Protein AF-A0A533W2N6-F1 (afdb_monomer)

Foldseek 3Di:
DDDDDDDDDDDDDDDPPPPPDPPPPPDDWFWLAFQAKAWAAEAPFLWIKIKGKTFGPCLDDDPFFKFKWKWKWFFQADDPPGDTFFQQAAQPGTLQRQFTHTPPNRGRHPDRMDMDIDGPDTCVSRVRSNDFTQKMFMKMATAGSVVPPDQERGTRGYNRHRCSINCNVVVNDGDPRRMDGHHYDPPPDFDADPVLCLLDQPSVLKAFPFQKDKWKFFWADWDQDQALRKIKTFGPTDPVCLVLWDPQCVVPVVSTAIAIAGNQDQHPHPRSNVSCPPPHGPADDDDGGFIKMWMATWIFRNVPRGTIHRPHTRYMDGDDDD

Mean predicted aligned error: 16.24 Å

Radius of gyration: 30.42 Å; Cα contacts (8 Å, |Δi|>4): 763; chains: 1; bounding box: 100×50×76 Å

Secondary structure (DSSP, 8-state):
------------------------------EEEEEEEEEEEETTTTEEEEEEEEEETTTT--SS-EEEEEEEEEBSSS-TTSPB--TTS-TTSBTTTT--EEGGGGPPPSSSEEEEEEEEE-TTT-GGGGS--S-EEEEEEEEEGGGTTSTTTT--SSTT--SSBHHHHTTS---GGGEEPPEEET--S----GGGGGT-SSGGGEEEEEEEEEEEEEEEEEEE-TTT--EEEEEEE-GGGGGG--HHHHHHSTTPEEEEETTSS--SSHHHHHHTTT----PPPPPTT-EEEEEEEEEEETTTTT-EEEEEEEEEEE----

pLDDT: mean 81.74, std 17.97, range [31.48, 98.5]

Nearest PDB structures (foldseek):
  3vo2-assembly2_B  TM=2.691E-01  e=1.511E+00  Zea mays
  5h5j-assembly2_C  TM=2.404E-01  e=3.982E+00  Zea mays
  1tll-assembly1_A  TM=2.807E-01  e=9.366E+00  Rattus norvegicus

Solvent-accessible surface area (backbone atoms only — not comparable to full-atom values): 17522 Å² total; per-residue (Å²): 144,82,89,81,86,80,85,81,84,81,82,82,79,82,81,80,77,79,77,78,71,77,78,72,78,78,71,82,64,57,27,73,18,33,69,36,48,47,38,35,26,32,71,92,58,24,31,40,34,39,35,37,30,36,39,31,76,56,39,84,76,62,101,59,60,47,19,42,28,35,32,45,22,33,29,89,49,91,45,96,85,50,62,59,36,52,56,62,44,59,41,79,28,25,79,52,20,43,37,48,48,57,26,69,84,57,40,61,50,88,48,45,55,52,58,43,72,51,64,83,50,19,26,89,84,38,66,78,26,72,49,76,54,78,34,40,32,49,41,26,31,59,18,45,64,87,40,72,84,51,89,26,44,58,23,40,14,10,86,50,29,40,70,48,15,11,35,54,71,60,70,71,42,80,53,77,35,18,36,33,61,47,46,51,44,91,52,77,67,57,75,48,60,77,71,56,65,68,36,45,55,74,54,89,39,49,45,78,77,37,80,46,42,67,50,46,28,31,31,73,46,78,45,80,40,54,54,57,5,28,34,42,31,30,29,44,53,38,81,93,51,50,85,67,52,43,74,37,12,44,73,76,48,79,51,18,38,37,34,33,43,58,35,66,44,81,30,68,36,74,65,18,39,59,26,32,58,96,58,80,60,82,79,77,83,78,58,80,69,41,32,32,41,36,26,13,18,32,23,31,33,67,75,66,80,49,24,32,29,29,53,57,51,55,46,72,41,82,46,82,79,127

Sequence (322 aa):
MQIKHYLIVGVMFYVLVAMSFPLLSAYAGTPRGPTQVTASYTSGSGQLAVSGTYFWDECQNKNEKHIVGFAIFIDDGHDSNKRVGNPKTNNAEALDGPGMHLANDGTPCKTKTGTFADDTHNASTNPILQFPPDKVCVVIYDVEENKTKDDHSQIGSGRHHNTENSFEKNGKHYTTASCTVPVTEGDSGPQCDPTLWAHVWSPSRLKIVDDCITVTGVVTSVDQITEDGDVHIWLHVDPEFAYLINENNIKYNGGNLVVEVICNQLPEDPVAKAACEGYENHIEIPALGTHVSITGSYVIDVAFQGHAEIHPITSIQETAAG

Structure (mmCIF, N/CA/C/O backbone):
data_AF-A0A533W2N6-F1
#
_entry.id   AF-A0A533W2N6-F1
#
loop_
_atom_site.group_PDB
_atom_site.id
_atom_site.type_symbol
_atom_site.label_atom_id
_atom_site.label_alt_id
_atom_site.label_comp_id
_atom_site.label_asym_id
_atom_site.label_entity_id
_atom_site.label_seq_id
_atom_site.pdbx_PDB_ins_code
_atom_site.Cartn_x
_atom_site.Cartn_y
_atom_site.Cartn_z
_atom_site.occupancy
_atom_site.B_iso_or_equiv
_atom_site.auth_seq_id
_atom_site.auth_comp_id
_atom_site.auth_asym_id
_atom_site.auth_atom_id
_atom_site.pdbx_PDB_model_num
ATOM 1 N N . MET A 1 1 ? -77.268 -34.390 -28.664 1.00 43.75 1 MET A N 1
ATOM 2 C CA . MET A 1 1 ? -75.873 -34.296 -28.187 1.00 43.75 1 MET A CA 1
ATOM 3 C C . MET A 1 1 ? -75.447 -32.837 -28.286 1.00 43.75 1 MET A C 1
ATOM 5 O O . MET A 1 1 ? -75.112 -32.378 -29.365 1.00 43.75 1 MET A O 1
ATOM 9 N N . GLN A 1 2 ? -75.582 -32.077 -27.197 1.00 38.41 2 GLN A N 1
ATOM 10 C CA . GLN A 1 2 ? -75.059 -30.713 -27.093 1.00 38.41 2 GLN A CA 1
ATOM 11 C C . GLN A 1 2 ? -74.337 -30.589 -25.755 1.00 38.41 2 GLN A C 1
ATOM 13 O O . GLN A 1 2 ? -74.929 -30.781 -24.696 1.00 38.41 2 GLN A O 1
ATOM 18 N N . ILE A 1 3 ? -73.039 -30.324 -25.845 1.00 39.81 3 ILE A N 1
ATOM 19 C CA . ILE A 1 3 ? -72.114 -30.169 -24.729 1.00 39.81 3 ILE A CA 1
ATOM 20 C C . ILE A 1 3 ? -72.193 -28.703 -24.292 1.00 39.81 3 ILE A C 1
ATOM 22 O O . ILE A 1 3 ? -71.788 -27.814 -25.040 1.00 39.81 3 ILE A O 1
ATOM 26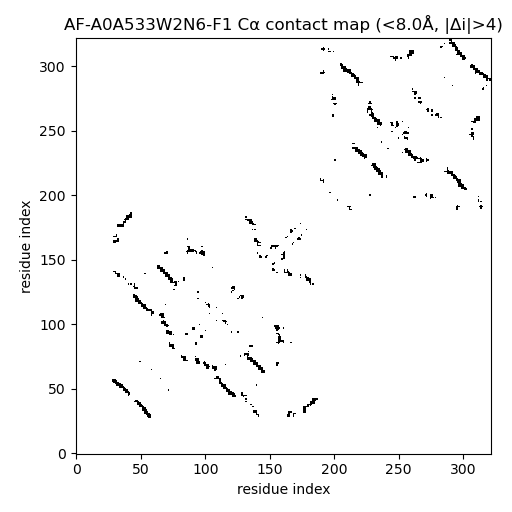 N N . LYS A 1 4 ? -72.735 -28.436 -23.099 1.00 43.78 4 LYS A N 1
ATOM 27 C CA . LYS A 1 4 ? -72.636 -27.117 -22.461 1.00 43.78 4 LYS A CA 1
ATOM 28 C C . LYS A 1 4 ? -71.358 -27.074 -21.628 1.00 43.78 4 LYS A C 1
ATOM 30 O O . LYS A 1 4 ? -71.210 -27.832 -20.675 1.00 43.78 4 LYS A O 1
ATOM 35 N N . HIS A 1 5 ? -70.442 -26.197 -22.026 1.00 42.88 5 HIS A N 1
ATOM 36 C CA . HIS A 1 5 ? -69.228 -25.874 -21.288 1.00 42.88 5 HIS A CA 1
ATOM 37 C C . HIS A 1 5 ? -69.604 -25.080 -20.030 1.00 42.88 5 HIS A C 1
ATOM 39 O O . HIS A 1 5 ? -70.238 -24.030 -20.133 1.00 42.88 5 HIS A O 1
ATOM 45 N N . TYR A 1 6 ? -69.220 -25.577 -18.855 1.00 44.91 6 TYR A N 1
ATOM 46 C CA . TYR A 1 6 ? -69.285 -24.824 -17.605 1.00 44.91 6 TYR A CA 1
ATOM 47 C C . TYR A 1 6 ? -67.932 -24.152 -17.366 1.00 44.91 6 TYR A C 1
ATOM 49 O O . TYR A 1 6 ? -66.908 -24.821 -17.245 1.00 44.91 6 TYR A O 1
ATOM 57 N N . LEU A 1 7 ? -67.939 -22.821 -17.319 1.00 39.50 7 LEU A N 1
ATOM 58 C CA . LEU A 1 7 ? -66.802 -22.000 -16.920 1.00 39.50 7 LEU A CA 1
ATOM 59 C C . LEU A 1 7 ? -66.708 -22.031 -15.385 1.00 39.50 7 LEU A C 1
ATOM 61 O O . LEU A 1 7 ? -67.577 -21.490 -14.703 1.00 39.50 7 LEU A O 1
ATOM 65 N N . ILE A 1 8 ? -65.688 -22.691 -14.837 1.00 45.78 8 ILE A N 1
ATOM 66 C CA . ILE A 1 8 ? -65.397 -22.675 -13.397 1.00 45.78 8 ILE A CA 1
ATOM 67 C C . ILE A 1 8 ? -64.522 -21.450 -13.118 1.00 45.78 8 ILE A C 1
ATOM 69 O O . ILE A 1 8 ? -63.348 -21.424 -13.479 1.00 45.78 8 ILE A O 1
ATOM 73 N N . VAL A 1 9 ? -65.094 -20.427 -12.482 1.00 43.72 9 VAL A N 1
ATOM 74 C CA . VAL A 1 9 ? -64.338 -19.294 -11.932 1.00 43.72 9 VAL A CA 1
ATOM 75 C C . VAL A 1 9 ? -63.855 -19.701 -10.540 1.00 43.72 9 VAL A C 1
ATOM 77 O O . VAL A 1 9 ? -64.627 -19.716 -9.584 1.00 43.72 9 VAL A O 1
ATOM 80 N N . GLY A 1 10 ? -62.585 -20.093 -10.433 1.00 42.19 10 GLY A N 1
ATOM 81 C CA . GLY A 1 10 ? -61.942 -20.384 -9.154 1.00 42.19 10 GLY A CA 1
ATOM 82 C C . GLY A 1 10 ? -61.570 -19.092 -8.430 1.00 42.19 10 GLY A C 1
ATOM 83 O O . GLY A 1 10 ? -60.653 -18.391 -8.848 1.00 42.19 10 GLY A O 1
ATOM 84 N N . VAL A 1 11 ? -62.266 -18.778 -7.338 1.00 46.66 11 VAL A N 1
ATOM 85 C CA . VAL A 1 11 ? -61.864 -17.718 -6.404 1.00 46.66 11 VAL A CA 1
ATOM 86 C C . VAL A 1 11 ? -60.831 -18.311 -5.442 1.00 46.66 11 VAL A C 1
ATOM 88 O O . VAL A 1 11 ? -61.173 -19.081 -4.547 1.00 46.66 11 VAL A O 1
ATOM 91 N N . MET A 1 12 ? -59.554 -17.986 -5.652 1.00 41.16 12 MET A N 1
ATOM 92 C CA . MET A 1 12 ? -58.455 -18.301 -4.731 1.00 41.16 12 MET A CA 1
ATOM 93 C C . MET A 1 12 ? -58.573 -17.421 -3.477 1.00 41.16 12 MET A C 1
ATOM 95 O O . MET A 1 12 ? -58.260 -16.232 -3.512 1.00 41.16 12 MET A O 1
ATOM 99 N N . PHE A 1 13 ? -59.022 -18.000 -2.364 1.00 39.19 13 PHE A N 1
ATOM 100 C CA . PHE A 1 13 ? -58.911 -17.387 -1.040 1.00 39.19 13 PHE A CA 1
ATOM 101 C C . PHE A 1 13 ? -57.475 -17.561 -0.528 1.00 39.19 13 PHE A C 1
ATOM 103 O O . PHE A 1 13 ? -57.084 -18.651 -0.115 1.00 39.19 13 PHE A O 1
ATOM 110 N N . TYR A 1 14 ? -56.686 -16.486 -0.533 1.00 37.16 14 TYR A N 1
ATOM 111 C CA . TYR A 1 14 ? -55.424 -16.440 0.205 1.00 37.16 14 TYR A CA 1
ATOM 112 C C . TYR A 1 14 ? -55.724 -16.248 1.695 1.00 37.16 14 TYR A C 1
ATOM 114 O O . TYR A 1 14 ? -56.086 -15.159 2.138 1.00 37.16 14 TYR A O 1
ATOM 122 N N . VAL A 1 15 ? -55.575 -17.316 2.478 1.00 39.28 15 VAL A N 1
ATOM 123 C CA . VAL A 1 15 ? -55.531 -17.233 3.941 1.00 39.28 15 VAL A CA 1
ATOM 124 C C . VAL A 1 15 ? -54.142 -16.721 4.327 1.00 39.28 15 VAL A C 1
ATOM 126 O O . VAL A 1 15 ? -53.169 -17.472 4.337 1.00 39.28 15 VAL A O 1
ATOM 129 N N . LEU A 1 16 ? -54.041 -15.423 4.614 1.00 36.25 16 LEU A N 1
ATOM 130 C CA . LEU A 1 16 ? -52.877 -14.824 5.266 1.00 36.25 16 LEU A CA 1
ATOM 131 C C . LEU A 1 16 ? -52.830 -15.323 6.716 1.00 36.25 16 LEU A C 1
ATOM 133 O O . LEU A 1 16 ? -53.496 -14.786 7.599 1.00 36.25 16 LEU A O 1
ATOM 137 N N . VAL A 1 17 ? -52.054 -16.377 6.962 1.00 39.25 17 VAL A N 1
ATOM 138 C CA . VAL A 1 17 ? -51.661 -16.759 8.320 1.00 39.25 17 VAL A CA 1
ATOM 139 C C . VAL A 1 17 ? -50.646 -15.721 8.787 1.00 39.25 17 VAL A C 1
ATOM 141 O O . VAL A 1 17 ? -49.476 -15.769 8.412 1.00 39.25 17 VAL A O 1
ATOM 144 N N . ALA A 1 18 ? -51.103 -14.749 9.574 1.00 40.50 18 ALA A N 1
ATOM 145 C CA . ALA A 1 18 ? -50.217 -13.862 10.309 1.00 40.50 18 ALA A CA 1
ATOM 146 C C . ALA A 1 18 ? -49.437 -14.710 11.322 1.00 40.50 18 ALA A C 1
ATOM 148 O O . ALA A 1 18 ? -49.938 -15.033 12.399 1.00 40.50 18 ALA A O 1
ATOM 149 N N . MET A 1 19 ? -48.221 -15.120 10.958 1.00 38.94 19 MET A N 1
ATOM 150 C CA . MET A 1 19 ? -47.272 -15.664 11.918 1.00 38.94 19 MET A CA 1
ATOM 151 C C . MET A 1 19 ? -46.888 -14.525 12.862 1.00 38.94 19 MET A C 1
ATOM 153 O O . MET A 1 19 ? -46.089 -13.654 12.523 1.00 38.94 19 MET A O 1
ATOM 157 N N . SER A 1 20 ? -47.503 -14.505 14.042 1.00 36.84 20 SER A N 1
ATOM 158 C CA . SER A 1 20 ? -47.035 -13.701 15.160 1.00 36.84 20 SER A CA 1
ATOM 159 C C . SER A 1 20 ? -45.673 -14.247 15.573 1.00 36.84 20 SER A C 1
ATOM 161 O O . SER A 1 20 ? -45.585 -15.246 16.290 1.00 36.84 20 SER A O 1
ATOM 163 N N . PHE A 1 21 ? -44.605 -13.621 15.086 1.00 36.91 21 PHE A N 1
ATOM 164 C CA . PHE A 1 21 ? -43.287 -13.822 15.664 1.00 36.91 21 PHE A CA 1
ATOM 165 C C . PHE A 1 21 ? -43.381 -13.425 17.140 1.00 36.91 21 PHE A C 1
ATOM 167 O O . PHE A 1 21 ? -43.859 -12.322 17.429 1.00 36.91 21 PHE A O 1
ATOM 174 N N . PRO A 1 22 ? -42.994 -14.294 18.089 1.00 35.38 22 PRO A N 1
ATOM 175 C CA . PRO A 1 22 ? -42.874 -13.862 19.466 1.00 35.38 22 PRO A CA 1
ATOM 176 C C . PRO A 1 22 ? -41.894 -12.692 19.474 1.00 35.38 22 PRO A C 1
ATOM 178 O O . PRO A 1 22 ? -40.781 -12.805 18.959 1.00 35.38 22 PRO A O 1
ATOM 181 N N . LEU A 1 23 ? -42.339 -11.555 20.014 1.00 38.69 23 LEU A N 1
ATOM 182 C CA . LEU A 1 23 ? -41.456 -10.467 20.402 1.00 38.69 23 LEU A CA 1
ATOM 183 C C . LEU A 1 23 ? -40.390 -11.092 21.299 1.00 38.69 23 LEU A C 1
ATOM 185 O O . LEU A 1 23 ? -40.660 -11.432 22.451 1.00 38.69 23 LEU A O 1
ATOM 189 N N . LEU A 1 24 ? -39.201 -11.309 20.736 1.00 34.00 24 LEU A N 1
ATOM 190 C CA . LEU A 1 24 ? -38.005 -11.575 21.511 1.00 34.00 24 LEU A CA 1
ATOM 191 C C . LEU A 1 24 ? -37.926 -10.440 22.524 1.00 34.00 24 LEU A C 1
ATOM 193 O O . LEU A 1 24 ? -37.788 -9.275 22.154 1.00 34.00 24 LEU A O 1
ATOM 197 N N . SER A 1 25 ? -38.106 -10.795 23.793 1.00 33.78 25 SER A N 1
ATOM 198 C CA . SER A 1 25 ? -37.869 -9.911 24.920 1.00 33.78 25 SER A CA 1
ATOM 199 C C . SER A 1 25 ? -36.478 -9.319 24.735 1.00 33.78 25 SER A C 1
ATOM 201 O O . SER A 1 25 ? -35.484 -10.035 24.856 1.00 33.78 25 SER A O 1
ATOM 203 N N . ALA A 1 26 ? -36.412 -8.038 24.376 1.00 31.48 26 ALA A N 1
ATOM 204 C CA . ALA A 1 26 ? -35.172 -7.291 24.325 1.00 31.48 26 ALA A CA 1
ATOM 205 C C . ALA A 1 26 ? -34.609 -7.265 25.750 1.00 31.48 26 ALA A C 1
ATOM 207 O O . ALA A 1 26 ? -35.068 -6.508 26.601 1.00 31.48 26 ALA A O 1
ATOM 208 N N . TYR A 1 27 ? -33.665 -8.163 26.028 1.00 35.44 27 TYR A N 1
ATOM 209 C CA . TYR A 1 27 ? -32.760 -8.011 27.158 1.00 35.44 27 TYR A CA 1
ATOM 210 C C . TYR A 1 27 ? -32.020 -6.666 27.002 1.00 35.44 27 TYR A C 1
ATOM 212 O O . TYR A 1 27 ? -31.764 -6.229 25.879 1.00 35.44 27 TYR A O 1
ATOM 220 N N . ALA A 1 28 ? -31.764 -6.009 28.134 1.00 32.31 28 ALA A N 1
ATOM 221 C CA . ALA A 1 28 ? -31.223 -4.654 28.307 1.00 32.31 28 ALA A CA 1
ATOM 222 C C . ALA A 1 28 ? -30.074 -4.257 27.342 1.00 32.31 28 ALA A C 1
ATOM 224 O O . ALA A 1 28 ? -29.311 -5.096 26.864 1.00 32.31 28 ALA A O 1
ATOM 225 N N . GLY A 1 29 ? -29.985 -2.968 26.998 1.00 44.56 29 GLY A N 1
ATOM 226 C CA . GLY A 1 29 ? -29.326 -2.458 25.793 1.00 44.56 29 GLY A CA 1
ATOM 227 C C . GLY A 1 29 ? -27.876 -2.000 25.983 1.00 44.56 29 GLY A C 1
ATOM 228 O O . GLY A 1 29 ? -27.611 -0.831 26.207 1.00 44.56 29 GLY A O 1
ATOM 229 N N . THR A 1 30 ? -26.926 -2.895 25.726 1.00 56.84 30 THR A N 1
ATOM 230 C CA . THR A 1 30 ? -25.460 -2.667 25.680 1.00 56.84 30 THR A CA 1
ATOM 231 C C . THR A 1 30 ? -24.982 -1.785 24.494 1.00 56.84 30 THR A C 1
ATOM 233 O O . THR A 1 30 ? -25.786 -1.474 23.606 1.00 56.84 30 THR A O 1
ATOM 236 N N . PRO A 1 31 ? -23.700 -1.369 24.391 1.00 64.19 31 PRO A N 1
ATOM 237 C CA . PRO A 1 31 ? -23.179 -0.647 23.221 1.00 64.19 31 PRO A CA 1
ATOM 238 C C . PRO A 1 31 ? -23.381 -1.466 21.942 1.00 64.19 31 PRO A C 1
ATOM 240 O O . PRO A 1 31 ? -23.051 -2.650 21.913 1.00 64.19 31 PRO A O 1
ATOM 243 N N . ARG A 1 32 ? -23.912 -0.874 20.861 1.00 70.38 32 ARG A N 1
ATOM 244 C CA . ARG A 1 32 ? -24.023 -1.600 19.573 1.00 70.38 32 ARG A CA 1
ATOM 245 C C . ARG A 1 32 ? -22.692 -1.687 18.827 1.00 70.38 32 ARG A C 1
ATOM 247 O O . ARG A 1 32 ? -22.564 -2.496 17.913 1.00 70.38 32 ARG A O 1
ATOM 254 N N . GLY A 1 33 ? -21.706 -0.911 19.271 1.00 80.06 33 GLY A N 1
ATOM 255 C CA . GLY A 1 33 ? -20.376 -0.828 18.686 1.00 80.06 33 GLY A CA 1
ATOM 256 C C . GLY A 1 33 ? -20.176 0.442 17.874 1.00 80.06 33 GLY A C 1
ATOM 257 O O . GLY A 1 33 ? -21.028 1.341 17.902 1.00 80.06 33 GLY A O 1
ATOM 258 N N . PRO A 1 34 ? -19.036 0.528 17.176 1.00 86.75 34 PRO A N 1
ATOM 259 C CA . PRO A 1 34 ? -18.789 1.601 16.235 1.00 86.75 34 PRO A CA 1
ATOM 260 C C . PRO A 1 34 ? -19.822 1.556 15.104 1.00 86.75 34 PRO A C 1
ATOM 262 O O . PRO A 1 34 ? -20.152 0.487 14.590 1.00 86.75 34 PRO A O 1
ATOM 265 N N . THR A 1 35 ? -20.336 2.718 14.718 1.00 85.81 35 THR A N 1
ATOM 266 C CA . THR A 1 35 ? -21.124 2.903 13.491 1.00 85.81 35 THR A CA 1
ATOM 267 C C . THR A 1 35 ? -20.233 3.170 12.283 1.00 85.81 35 THR A C 1
ATOM 269 O O . THR A 1 35 ? -20.651 2.937 11.152 1.00 85.81 35 THR A O 1
ATOM 272 N N . GLN A 1 36 ? -19.008 3.629 12.528 1.00 88.88 36 GLN A N 1
ATOM 273 C CA . GLN A 1 36 ? -17.947 3.802 11.547 1.00 88.88 36 GLN A CA 1
ATOM 274 C C . GLN A 1 36 ? -16.607 3.793 12.284 1.00 88.88 36 GLN A C 1
ATOM 276 O O . GLN A 1 36 ? -16.507 4.404 13.350 1.00 88.88 36 GLN A O 1
ATOM 281 N N . VAL A 1 37 ? -15.596 3.157 11.697 1.00 94.56 37 VAL A N 1
ATOM 282 C CA . VAL A 1 37 ? -14.188 3.262 12.100 1.00 94.56 37 VAL A CA 1
ATOM 283 C C . VAL A 1 37 ? -13.401 3.779 10.903 1.00 94.56 37 VAL A C 1
ATOM 285 O O . VAL A 1 37 ? -13.617 3.339 9.775 1.00 94.56 37 VAL A O 1
ATOM 288 N N . THR A 1 38 ? -12.493 4.705 11.157 1.00 94.81 38 THR A N 1
ATOM 289 C CA . THR A 1 38 ? -11.457 5.167 10.238 1.00 94.81 38 THR A CA 1
ATOM 290 C C . THR A 1 38 ? -10.110 4.979 10.915 1.00 94.81 38 THR A C 1
ATOM 292 O O . THR A 1 38 ? -9.990 5.215 12.117 1.00 94.81 38 THR A O 1
ATOM 295 N N . ALA A 1 39 ? -9.106 4.554 10.158 1.00 95.50 39 ALA A N 1
ATOM 296 C CA . ALA A 1 39 ? -7.748 4.429 10.659 1.00 95.50 39 ALA A CA 1
ATOM 297 C C . ALA A 1 39 ? -6.764 4.977 9.627 1.00 95.50 39 ALA A C 1
ATOM 299 O O . ALA A 1 39 ? -6.964 4.784 8.424 1.00 95.50 39 ALA A O 1
ATOM 300 N N . SER A 1 40 ? -5.714 5.636 10.101 1.00 93.88 40 SER A N 1
ATOM 301 C CA . SER A 1 40 ? -4.558 6.008 9.301 1.00 93.88 40 SER A CA 1
ATOM 302 C C . SER A 1 40 ? -3.263 5.585 9.980 1.00 93.88 40 SER A C 1
ATOM 304 O O . SER A 1 40 ? -3.202 5.454 11.203 1.00 93.88 40 SER A O 1
ATOM 306 N N . TYR A 1 41 ? -2.246 5.303 9.173 1.00 92.31 41 TYR A N 1
ATOM 307 C CA . TYR A 1 41 ? -0.940 4.846 9.635 1.00 92.31 41 TYR A CA 1
ATOM 308 C C . TYR A 1 41 ? 0.163 5.703 9.020 1.00 92.31 41 TYR A C 1
ATOM 310 O O . TYR A 1 41 ? 0.266 5.772 7.804 1.00 92.31 41 TYR A O 1
ATOM 318 N N . THR A 1 42 ? 1.013 6.329 9.823 1.00 88.81 42 THR A N 1
ATOM 319 C CA . THR A 1 42 ? 2.094 7.183 9.317 1.00 88.81 42 THR A CA 1
ATOM 320 C C . THR A 1 42 ? 3.380 6.385 9.144 1.00 88.81 42 THR A C 1
ATOM 322 O O . THR A 1 42 ? 4.000 5.955 10.126 1.00 88.81 42 THR A O 1
ATOM 325 N N . SER A 1 43 ? 3.823 6.232 7.894 1.00 80.25 43 SER A N 1
ATOM 326 C CA . SER A 1 43 ? 5.088 5.563 7.573 1.00 80.25 43 SER A CA 1
ATOM 327 C C . SER A 1 43 ? 6.283 6.251 8.246 1.00 80.25 43 SER A C 1
ATOM 329 O O . SER A 1 43 ? 6.363 7.475 8.347 1.00 80.25 43 SER A O 1
ATOM 331 N N . GLY A 1 44 ? 7.229 5.450 8.741 1.00 78.62 44 GLY A N 1
ATOM 332 C CA . GLY A 1 44 ? 8.430 5.916 9.441 1.00 78.62 44 GLY A CA 1
ATOM 333 C C . GLY A 1 44 ? 8.261 6.072 10.956 1.00 78.62 44 GLY A C 1
ATOM 334 O O . GLY A 1 44 ? 9.090 5.557 11.702 1.00 78.62 44 GLY A O 1
ATOM 335 N N . SER A 1 45 ? 7.198 6.731 11.435 1.00 84.00 45 SER A N 1
ATOM 336 C CA . SER A 1 45 ? 6.904 6.790 12.882 1.00 84.00 45 SER A CA 1
ATOM 337 C C . SER A 1 45 ? 6.141 5.560 13.383 1.00 84.00 45 SER A C 1
ATOM 339 O O . SER A 1 45 ? 6.157 5.263 14.582 1.00 84.00 45 SER A O 1
ATOM 341 N N . GLY A 1 46 ? 5.453 4.865 12.474 1.00 89.25 46 GLY A N 1
ATOM 342 C CA . GLY A 1 46 ? 4.538 3.780 12.799 1.00 89.25 46 GLY A CA 1
ATOM 343 C C . GLY A 1 46 ? 3.322 4.244 13.593 1.00 89.25 46 GLY A C 1
ATOM 344 O O . GLY A 1 46 ? 2.729 3.456 14.323 1.00 89.25 46 GLY A O 1
ATOM 345 N N . GLN A 1 47 ? 3.001 5.540 13.544 1.00 94.12 47 GLN A N 1
ATOM 346 C CA . GLN A 1 47 ? 1.879 6.094 14.290 1.00 94.12 47 GLN A CA 1
ATOM 347 C C . GLN A 1 47 ? 0.569 5.584 13.698 1.00 94.12 47 GLN A C 1
ATOM 349 O O . GLN A 1 47 ? 0.315 5.799 12.518 1.00 94.12 47 GLN A O 1
ATOM 354 N N . LEU A 1 48 ? -0.261 4.947 14.521 1.00 94.62 48 LEU A N 1
ATOM 355 C CA . LEU A 1 48 ? -1.599 4.512 14.147 1.00 94.62 48 LEU A CA 1
ATOM 356 C C . LEU A 1 48 ? -2.620 5.461 14.779 1.00 94.62 48 LEU A C 1
ATOM 358 O O . LEU A 1 48 ? -2.760 5.493 16.000 1.00 94.62 48 LEU A O 1
ATOM 362 N N . ALA A 1 49 ? -3.341 6.209 13.948 1.00 95.94 49 ALA A N 1
ATOM 363 C CA . ALA A 1 49 ? -4.465 7.030 14.372 1.00 95.94 49 ALA A CA 1
ATOM 364 C C . ALA A 1 49 ? -5.777 6.310 14.051 1.00 95.94 49 ALA A C 1
ATOM 366 O O . ALA A 1 49 ? -6.039 5.949 12.906 1.00 95.94 49 ALA A O 1
ATOM 367 N N . VAL A 1 50 ? -6.624 6.103 15.055 1.00 96.62 50 VAL A N 1
ATOM 368 C CA . VAL A 1 50 ? -7.917 5.424 14.930 1.00 96.62 50 VAL A CA 1
ATOM 369 C C . VAL A 1 50 ? -9.005 6.341 15.452 1.00 96.62 50 VAL A C 1
ATOM 371 O O . VAL A 1 50 ? -8.944 6.837 16.570 1.00 96.62 50 VAL A O 1
ATOM 374 N N . SER A 1 51 ? -10.045 6.557 14.660 1.00 96.75 51 SER A N 1
ATOM 375 C CA . SER A 1 51 ? -11.194 7.364 15.063 1.00 96.75 51 SER A CA 1
ATOM 376 C C . SER A 1 51 ? -12.488 6.798 14.508 1.00 96.75 51 SER A C 1
ATOM 378 O O . SER A 1 51 ? -12.499 5.874 13.694 1.00 96.75 51 SER A O 1
ATOM 380 N N . GLY A 1 52 ? -13.614 7.311 14.981 1.00 94.88 52 GLY A N 1
ATOM 381 C CA . GLY A 1 52 ? -14.893 6.852 14.485 1.00 94.88 52 GLY A CA 1
ATOM 382 C C . GLY A 1 52 ? -16.075 7.411 15.240 1.00 94.88 52 GLY A C 1
ATOM 383 O O . GLY A 1 52 ? -15.972 8.326 16.059 1.00 94.88 52 GLY A O 1
ATOM 384 N N . THR A 1 53 ? -17.228 6.826 14.946 1.00 93.06 53 THR A N 1
ATOM 385 C CA . THR A 1 53 ? -18.488 7.124 15.622 1.00 93.06 53 THR A CA 1
ATOM 386 C C . THR A 1 53 ? -19.014 5.877 16.303 1.00 93.06 53 THR A C 1
ATOM 388 O O . THR A 1 53 ? -18.793 4.763 15.831 1.00 93.06 53 THR A O 1
ATOM 391 N N . TYR A 1 54 ? -19.724 6.051 17.411 1.00 89.88 54 TYR A N 1
ATOM 392 C CA . TYR A 1 54 ? -20.375 4.957 18.125 1.00 89.88 54 TYR A CA 1
ATOM 393 C C . TYR A 1 54 ? -21.865 5.215 18.309 1.00 89.88 54 TYR A C 1
ATOM 395 O O . TYR A 1 54 ? -22.324 6.361 18.307 1.00 89.88 54 TYR A O 1
ATOM 403 N N . PHE A 1 55 ? -22.605 4.130 18.543 1.00 85.25 55 PHE A N 1
ATOM 404 C CA . PHE A 1 55 ? -23.990 4.177 18.994 1.00 85.25 55 PHE A CA 1
ATOM 405 C C . PHE A 1 55 ? -24.186 3.381 20.293 1.00 85.25 55 PHE A C 1
ATOM 407 O O . PHE A 1 55 ? -23.842 2.197 20.391 1.00 85.25 55 PHE A O 1
ATOM 414 N N . TRP A 1 56 ? -24.799 4.029 21.282 1.00 79.88 56 TRP A N 1
ATOM 415 C CA . TRP A 1 56 ? -25.028 3.516 22.626 1.00 79.88 56 TRP A CA 1
ATOM 416 C C . TRP A 1 56 ? -26.475 3.760 23.074 1.00 79.88 56 TRP A C 1
ATOM 418 O O . TRP A 1 56 ? -26.934 4.894 23.232 1.00 79.88 56 TRP A O 1
ATOM 428 N N . ASP A 1 57 ? -27.217 2.666 23.260 1.00 73.69 57 ASP A N 1
ATOM 429 C CA . ASP A 1 57 ? -28.663 2.680 23.506 1.00 73.69 57 ASP A CA 1
ATOM 430 C C . ASP A 1 57 ? -29.057 3.337 24.849 1.00 73.69 57 ASP A C 1
ATOM 432 O O . ASP A 1 57 ? -30.142 3.926 24.938 1.00 73.69 57 ASP A O 1
ATOM 436 N N . GLU A 1 58 ? -28.179 3.272 25.858 1.00 68.88 58 GLU A N 1
ATOM 437 C CA . GLU A 1 58 ? -28.458 3.570 27.275 1.00 68.88 58 GLU A CA 1
ATOM 438 C C . GLU A 1 58 ? -27.931 4.919 27.780 1.00 68.88 58 GLU A C 1
ATOM 440 O O . GLU A 1 58 ? -27.943 5.182 28.980 1.00 68.88 58 GLU A O 1
ATOM 445 N N . CYS A 1 59 ? -27.582 5.823 26.866 1.00 68.88 59 CYS A N 1
ATOM 446 C CA . CYS A 1 59 ? -26.926 7.100 27.154 1.00 68.88 59 CYS A CA 1
ATOM 447 C C . CYS A 1 59 ? -27.624 8.068 28.153 1.00 68.88 59 CYS A C 1
ATOM 449 O O . CYS A 1 59 ? -27.139 9.162 28.415 1.00 68.88 59 CYS A O 1
ATOM 451 N N . GLN A 1 60 ? -28.783 7.728 28.718 1.00 61.72 60 GLN A N 1
ATOM 452 C CA . GLN A 1 60 ? -29.523 8.616 29.623 1.00 61.72 60 GLN A CA 1
ATOM 453 C C . GLN A 1 60 ? -30.207 7.914 30.810 1.00 61.72 60 GLN A C 1
ATOM 455 O O . GLN A 1 60 ? -30.943 8.575 31.535 1.00 61.72 60 GLN A O 1
ATOM 460 N N . ASN A 1 61 ? -30.015 6.603 31.023 1.00 55.09 61 ASN A N 1
ATOM 461 C CA . ASN A 1 61 ? -31.007 5.806 31.765 1.00 55.09 61 ASN A CA 1
ATOM 462 C C . ASN A 1 61 ? -30.495 4.899 32.897 1.00 55.09 61 ASN A C 1
ATOM 464 O O . ASN A 1 61 ? -31.077 3.837 33.124 1.00 55.09 61 ASN A O 1
ATOM 468 N N . LYS A 1 62 ? -29.490 5.307 33.680 1.00 55.69 62 LYS A N 1
ATOM 469 C CA . LYS A 1 62 ? -29.149 4.576 34.914 1.00 55.69 62 LYS A CA 1
ATOM 470 C C . LYS A 1 62 ? -28.871 5.509 36.093 1.00 55.69 62 LYS A C 1
ATOM 472 O O . LYS A 1 62 ? -28.365 6.616 35.942 1.00 55.69 62 LYS A O 1
ATOM 477 N N . ASN A 1 63 ? -29.230 5.029 37.285 1.00 57.44 63 ASN A N 1
ATOM 478 C CA . ASN A 1 63 ? -28.856 5.622 38.576 1.00 57.44 63 ASN A CA 1
ATOM 479 C C . ASN A 1 63 ? -27.336 5.517 38.838 1.00 57.44 63 ASN A C 1
ATOM 481 O O . ASN A 1 63 ? -26.827 6.112 39.786 1.00 57.44 63 ASN A O 1
ATOM 485 N N . GLU A 1 64 ? -26.630 4.767 37.992 1.00 61.91 64 GLU A N 1
ATOM 486 C CA . GLU A 1 64 ? -25.180 4.650 37.906 1.00 61.91 64 GLU A CA 1
ATOM 487 C C . GLU A 1 64 ? -24.710 5.452 36.689 1.00 61.91 64 GLU A C 1
ATOM 489 O O . GLU A 1 64 ? -25.343 5.437 35.632 1.00 61.91 64 GLU A O 1
ATOM 494 N N . LYS A 1 65 ? -23.632 6.220 36.847 1.00 71.88 65 LYS A N 1
ATOM 495 C CA . LYS A 1 65 ? -23.063 6.996 35.748 1.00 71.88 65 LYS A CA 1
ATOM 496 C C . LYS A 1 65 ? -22.172 6.073 34.933 1.00 71.88 65 LYS A C 1
ATOM 498 O O . LYS A 1 65 ? -21.165 5.589 35.439 1.00 71.88 65 LYS A O 1
ATOM 503 N N . HIS A 1 66 ? -22.560 5.839 33.692 1.00 78.75 66 HIS A N 1
ATOM 504 C CA . HIS A 1 66 ? -21.769 5.080 32.741 1.00 78.75 66 HIS A CA 1
ATOM 505 C C . HIS A 1 66 ? -21.068 6.034 31.773 1.00 78.75 66 HIS A C 1
ATOM 507 O O . HIS A 1 66 ? -21.599 7.098 31.435 1.00 78.75 66 HIS A O 1
ATOM 513 N N . ILE A 1 67 ? -19.893 5.636 31.304 1.00 83.75 67 ILE A N 1
ATOM 514 C CA . ILE A 1 67 ? -19.058 6.358 30.346 1.00 83.75 67 ILE A CA 1
ATOM 515 C C . ILE A 1 67 ? -18.660 5.405 29.218 1.00 83.75 67 ILE A C 1
ATOM 517 O O . ILE A 1 67 ? -18.740 4.186 29.355 1.00 83.75 67 ILE A O 1
ATOM 521 N N . VAL A 1 68 ? -18.254 5.959 28.080 1.00 87.19 68 VAL A N 1
ATOM 522 C CA . VAL A 1 68 ? -17.899 5.153 26.908 1.00 87.19 68 VAL A CA 1
ATOM 523 C C . VAL A 1 68 ? -16.410 4.861 26.927 1.00 87.19 68 VAL A C 1
ATOM 525 O O . VAL A 1 68 ? -15.604 5.789 26.870 1.00 87.19 68 VAL A O 1
ATOM 528 N N . GLY A 1 69 ? -16.061 3.579 26.960 1.00 89.38 69 GLY A N 1
ATOM 529 C CA . GLY A 1 69 ? -14.709 3.103 26.703 1.00 89.38 69 GLY A CA 1
ATOM 530 C C . GLY A 1 69 ? -14.561 2.563 25.282 1.00 89.38 69 GLY A C 1
ATOM 531 O O . GLY A 1 69 ? -15.540 2.126 24.672 1.00 89.38 69 GLY A O 1
ATOM 532 N N . PHE A 1 70 ? -13.348 2.552 24.742 1.00 91.88 70 PHE A N 1
ATOM 533 C CA . PHE A 1 70 ? -13.033 1.837 23.509 1.00 91.88 70 PHE A CA 1
ATOM 534 C C . PHE A 1 70 ? -11.625 1.243 23.558 1.00 91.88 70 PHE A C 1
ATOM 536 O O . PHE A 1 70 ? -10.743 1.805 24.195 1.00 91.88 70 PHE A O 1
ATOM 543 N N . ALA A 1 71 ? -11.420 0.105 22.900 1.00 92.12 71 ALA A N 1
ATOM 544 C CA . ALA A 1 71 ? -10.093 -0.488 22.742 1.00 92.12 71 ALA A CA 1
ATOM 545 C C . ALA A 1 71 ? -9.850 -0.875 21.283 1.00 92.12 71 ALA A C 1
ATOM 547 O O . ALA A 1 71 ? -10.789 -1.271 20.575 1.00 92.12 71 ALA A O 1
ATOM 548 N N . ILE A 1 72 ? -8.595 -0.756 20.863 1.00 92.81 72 ILE A N 1
ATOM 549 C CA . ILE A 1 72 ? -8.130 -1.006 19.502 1.00 92.81 72 ILE A CA 1
ATOM 550 C C . ILE A 1 72 ? -7.547 -2.417 19.421 1.00 92.81 72 ILE A C 1
ATOM 552 O O . ILE A 1 72 ? -6.750 -2.837 20.256 1.00 92.81 72 ILE A O 1
ATOM 556 N N . PHE A 1 73 ? -7.945 -3.154 18.391 1.00 91.69 73 PHE A N 1
ATOM 557 C CA . PHE A 1 73 ? -7.478 -4.500 18.082 1.00 91.69 73 PHE A CA 1
ATOM 558 C C . PHE A 1 73 ? -6.916 -4.502 16.673 1.00 91.69 73 PHE A C 1
ATOM 560 O O . PHE A 1 73 ? -7.568 -4.022 15.747 1.00 91.69 73 PHE A O 1
ATOM 567 N N . ILE A 1 74 ? -5.730 -5.067 16.519 1.00 89.75 74 ILE A N 1
ATOM 568 C CA . ILE A 1 74 ? -5.079 -5.235 15.225 1.00 89.75 74 ILE A CA 1
ATOM 569 C C . ILE A 1 74 ? -4.839 -6.722 14.969 1.00 89.75 74 ILE A C 1
ATOM 571 O O . ILE A 1 74 ? -4.952 -7.556 15.873 1.00 89.75 74 ILE A O 1
ATOM 575 N N . ASP A 1 75 ? -4.573 -7.069 13.724 1.00 84.31 75 ASP A N 1
ATOM 576 C CA . ASP A 1 75 ? -3.896 -8.309 13.364 1.00 84.31 75 ASP A CA 1
ATOM 577 C C . ASP A 1 75 ? -2.492 -8.363 13.997 1.00 84.31 75 ASP A C 1
ATOM 579 O O . ASP A 1 75 ? -1.794 -7.355 14.091 1.00 84.31 75 ASP A O 1
ATOM 583 N N . ASP A 1 76 ? -2.070 -9.537 14.484 1.00 65.44 76 ASP A N 1
ATOM 584 C CA . ASP A 1 76 ? -0.805 -9.718 15.211 1.00 65.44 76 ASP A CA 1
ATOM 585 C C . ASP A 1 76 ? 0.439 -9.763 14.289 1.00 65.44 76 ASP A C 1
ATOM 587 O O . ASP A 1 76 ? 1.420 -10.467 14.562 1.00 65.44 76 ASP A O 1
ATOM 591 N N . GLY A 1 77 ? 0.402 -9.028 13.178 1.00 56.00 77 GLY A N 1
ATOM 592 C CA . GLY A 1 77 ? 1.493 -8.871 12.221 1.00 56.00 77 GLY A CA 1
ATOM 593 C C . GLY A 1 77 ? 1.114 -9.213 10.780 1.00 56.00 77 GLY A C 1
ATOM 594 O O . GLY A 1 77 ? 0.136 -9.913 10.538 1.00 56.00 77 GLY A O 1
ATOM 595 N N . HIS A 1 78 ? 1.971 -8.732 9.876 1.00 51.91 78 HIS A N 1
ATOM 596 C CA . HIS A 1 78 ? 1.878 -8.640 8.411 1.00 51.91 78 HIS A CA 1
ATOM 597 C C . HIS A 1 78 ? 1.829 -9.988 7.657 1.00 51.91 78 HIS A C 1
ATOM 599 O O . HIS A 1 78 ? 2.597 -10.258 6.739 1.00 51.91 78 HIS A O 1
ATOM 605 N N . ASP A 1 79 ? 0.950 -10.884 8.085 1.00 47.19 79 ASP A N 1
ATOM 606 C CA . ASP A 1 79 ? 0.519 -12.038 7.310 1.00 47.19 79 ASP A CA 1
ATOM 607 C C . ASP A 1 79 ? -1.003 -11.976 7.260 1.00 47.19 79 ASP A C 1
ATOM 609 O O . ASP A 1 79 ? -1.666 -12.160 8.279 1.00 47.19 79 ASP A O 1
ATOM 613 N N . SER A 1 80 ? -1.558 -11.777 6.066 1.00 47.44 80 SER A N 1
ATOM 614 C CA . SER A 1 80 ? -3.005 -11.746 5.806 1.00 47.44 80 SER A CA 1
ATOM 615 C C . SER A 1 80 ? -3.795 -12.961 6.342 1.00 47.44 80 SER A C 1
ATOM 617 O O . SER A 1 80 ? -5.029 -12.934 6.386 1.00 47.44 80 SER A O 1
ATOM 619 N N . ASN A 1 81 ? -3.116 -14.036 6.771 1.00 51.06 81 ASN A N 1
ATOM 620 C CA . ASN A 1 81 ? -3.713 -15.199 7.434 1.00 51.06 81 ASN A CA 1
ATOM 621 C C . ASN A 1 81 ? -3.873 -15.065 8.960 1.00 51.06 81 ASN A C 1
ATOM 623 O O . ASN A 1 81 ? -4.493 -15.933 9.593 1.00 51.06 81 ASN A O 1
ATOM 627 N N . LYS A 1 82 ? -3.329 -14.012 9.572 1.00 63.34 82 LYS A N 1
ATOM 628 C CA . LYS A 1 82 ? -3.434 -13.748 11.006 1.00 63.34 82 LYS A CA 1
ATOM 629 C C . LYS A 1 82 ? -4.788 -13.149 11.367 1.00 63.34 82 LYS A C 1
ATOM 631 O O . LYS A 1 82 ? -5.441 -12.443 10.603 1.00 63.34 82 LYS A O 1
ATOM 636 N N . ARG A 1 83 ? -5.287 -13.526 12.544 1.00 71.19 83 ARG A N 1
ATOM 637 C CA . ARG A 1 83 ? -6.621 -13.124 13.006 1.00 71.19 83 ARG A CA 1
ATOM 638 C C . ARG A 1 83 ? -6.482 -11.838 13.804 1.00 71.19 83 ARG A C 1
ATOM 640 O O . ARG A 1 83 ? -5.613 -11.760 14.660 1.00 71.19 83 ARG A O 1
ATOM 647 N N . VAL A 1 84 ? -7.393 -10.889 13.579 1.00 82.38 84 VAL A N 1
ATOM 648 C CA . VAL A 1 84 ? -7.578 -9.742 14.483 1.00 82.38 84 VAL A CA 1
ATOM 649 C C . VAL A 1 84 ? -7.654 -10.259 15.917 1.00 82.38 84 VAL A C 1
ATOM 651 O O . VAL A 1 84 ? -8.382 -11.230 16.170 1.00 82.38 84 VAL A O 1
ATOM 654 N N . GLY A 1 85 ? -6.914 -9.610 16.821 1.00 81.50 85 GLY A N 1
ATOM 655 C CA . GLY A 1 85 ? -6.896 -9.940 18.242 1.00 81.50 85 GLY A CA 1
ATOM 656 C C . GLY A 1 85 ? -8.306 -10.148 18.792 1.00 81.50 85 GLY A C 1
ATOM 657 O O . GLY A 1 85 ? -9.243 -9.448 18.423 1.00 81.50 85 GLY A O 1
ATOM 658 N N . ASN A 1 86 ? -8.494 -11.151 19.639 1.00 83.06 86 ASN A N 1
ATOM 659 C CA . ASN A 1 86 ? -9.779 -11.483 20.231 1.00 83.06 86 ASN A CA 1
ATOM 660 C C . ASN A 1 86 ? -9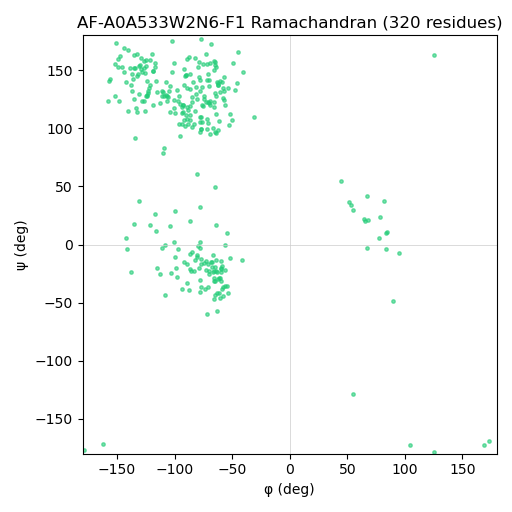.884 -10.834 21.626 1.00 83.06 86 ASN A C 1
ATOM 662 O O . ASN A 1 86 ? -9.035 -11.076 22.484 1.00 83.06 86 ASN A O 1
ATOM 666 N N . PRO A 1 87 ? -10.958 -10.076 21.929 1.00 83.12 87 PRO A N 1
ATOM 667 C CA . PRO A 1 87 ? -11.080 -9.358 23.203 1.00 83.12 87 PRO A CA 1
ATOM 668 C C . PRO A 1 87 ? -11.042 -10.250 24.452 1.00 83.12 87 PRO A C 1
ATOM 670 O O . PRO A 1 87 ? -10.764 -9.772 25.549 1.00 83.12 87 PRO A O 1
ATOM 673 N N . LYS A 1 88 ? -11.316 -11.554 24.305 1.00 76.88 88 LYS A N 1
ATOM 674 C CA . LYS A 1 88 ? -11.375 -12.517 25.417 1.00 76.88 88 LYS A CA 1
ATOM 675 C C . LYS A 1 88 ? -10.028 -13.122 25.791 1.00 76.88 88 LYS A C 1
ATOM 677 O O . LYS A 1 88 ? -9.894 -13.710 26.869 1.00 76.88 88 LYS A O 1
ATOM 682 N N . THR A 1 89 ? -9.085 -13.116 24.866 1.00 70.69 89 THR A N 1
ATOM 683 C CA . THR A 1 89 ? -7.776 -13.739 25.035 1.00 70.69 89 THR A CA 1
ATOM 684 C C . THR A 1 89 ? -6.817 -12.744 25.685 1.00 70.69 89 THR A C 1
ATOM 686 O O . THR A 1 89 ? -7.146 -11.576 25.850 1.00 70.69 89 THR A O 1
ATOM 689 N N . ASN A 1 90 ? -5.723 -13.261 26.254 1.00 56.34 90 ASN A N 1
ATOM 690 C CA . ASN A 1 90 ? -4.863 -12.561 27.220 1.00 56.34 90 ASN A CA 1
ATOM 691 C C . ASN A 1 90 ? -4.450 -11.151 26.745 1.00 56.34 90 ASN A C 1
ATOM 693 O O . ASN A 1 90 ? -4.393 -10.917 25.546 1.00 56.34 90 ASN A O 1
ATOM 697 N N . ASN A 1 91 ? -4.102 -10.265 27.685 1.00 57.97 91 ASN A N 1
ATOM 698 C CA . ASN A 1 91 ? -3.882 -8.811 27.555 1.00 57.97 91 ASN A CA 1
ATOM 699 C C . ASN A 1 91 ? -2.864 -8.334 26.483 1.00 57.97 91 ASN A C 1
ATOM 701 O O . ASN A 1 91 ? -2.454 -7.185 26.531 1.00 57.97 91 ASN A O 1
ATOM 705 N N . ALA A 1 92 ? -2.379 -9.194 25.590 1.00 56.66 92 ALA A N 1
ATOM 706 C CA . ALA A 1 92 ? -1.479 -8.874 24.486 1.00 56.66 92 ALA A CA 1
ATOM 707 C C . ALA A 1 92 ? -2.212 -8.669 23.143 1.00 56.66 92 ALA A C 1
ATOM 709 O O . ALA A 1 92 ? -1.559 -8.377 22.151 1.00 56.66 92 ALA A O 1
ATOM 710 N N . GLU A 1 93 ? -3.535 -8.873 23.089 1.00 69.06 93 GLU A N 1
ATOM 711 C CA . GLU A 1 93 ? -4.286 -8.876 21.821 1.00 69.06 93 GLU A CA 1
ATOM 712 C C . GLU A 1 93 ? -5.014 -7.564 21.497 1.00 69.06 93 GLU A C 1
ATOM 714 O O . GLU A 1 93 ? -5.310 -7.315 20.330 1.00 69.06 93 GLU A O 1
ATOM 719 N N . ALA A 1 94 ? -5.282 -6.707 22.488 1.00 82.19 94 ALA A N 1
ATOM 720 C CA . ALA A 1 94 ? -5.561 -5.300 22.205 1.00 82.19 94 ALA A CA 1
ATOM 721 C C . ALA A 1 94 ? -4.249 -4.521 22.141 1.00 82.19 94 ALA A C 1
ATOM 723 O O . ALA A 1 94 ? -3.324 -4.778 22.914 1.00 82.19 94 ALA A O 1
ATOM 724 N N . LEU A 1 95 ? -4.218 -3.511 21.279 1.00 85.88 95 LEU A N 1
ATOM 725 C CA . LEU A 1 95 ? -3.125 -2.548 21.188 1.00 85.88 95 LEU A CA 1
ATOM 726 C C . LEU A 1 95 ? -2.957 -1.756 22.500 1.00 85.88 95 LEU A C 1
ATOM 728 O O . LEU A 1 95 ? -1.852 -1.392 22.885 1.00 85.88 95 LEU A O 1
ATOM 732 N N . ASP A 1 96 ? -4.061 -1.586 23.230 1.00 77.62 96 ASP A N 1
ATOM 733 C CA . ASP A 1 96 ? -4.150 -0.988 24.570 1.00 77.62 96 ASP A CA 1
ATOM 734 C C . ASP A 1 96 ? -3.727 -1.925 25.712 1.00 77.62 96 ASP A C 1
ATOM 736 O O . ASP A 1 96 ? -3.755 -1.573 26.898 1.00 77.62 96 ASP A O 1
ATOM 740 N N . GLY A 1 97 ? -3.393 -3.168 25.375 1.00 79.62 97 GLY A N 1
ATOM 741 C CA . GLY A 1 97 ? -3.223 -4.253 26.320 1.00 79.62 97 GLY A CA 1
ATOM 742 C C . GLY A 1 97 ? -4.468 -4.465 27.201 1.00 79.62 97 GLY A C 1
ATOM 743 O O . GLY A 1 97 ? -5.579 -4.597 26.680 1.00 79.62 97 GLY A O 1
ATOM 744 N N . PRO A 1 98 ? -4.340 -4.520 28.542 1.00 76.50 98 PRO A N 1
ATOM 745 C CA . PRO A 1 98 ? -5.504 -4.630 29.422 1.00 76.50 98 PRO A CA 1
ATOM 746 C C . PRO A 1 98 ? -6.318 -3.333 29.508 1.00 76.50 98 PRO A C 1
ATOM 748 O O . PRO A 1 98 ? -7.419 -3.357 30.051 1.00 76.50 98 PRO A O 1
ATOM 751 N N . GLY A 1 99 ? -5.774 -2.206 29.044 1.00 79.69 99 GLY A N 1
ATOM 752 C CA . GLY A 1 99 ? -6.418 -0.903 29.130 1.00 79.69 99 GLY A CA 1
ATOM 753 C C . GLY A 1 99 ? -7.526 -0.709 28.099 1.00 79.69 99 GLY A C 1
ATOM 754 O O . GLY A 1 99 ? -7.797 -1.563 27.255 1.00 79.69 99 GLY A O 1
ATOM 755 N N . MET A 1 100 ? -8.174 0.445 28.193 1.00 84.94 100 MET A N 1
ATOM 756 C CA . MET A 1 100 ? -9.060 0.986 27.171 1.00 84.94 100 MET A CA 1
ATOM 757 C C . MET A 1 100 ? -8.990 2.512 27.229 1.00 84.94 100 MET A C 1
ATOM 759 O O . MET A 1 100 ? -8.757 3.092 28.294 1.00 84.94 100 MET A O 1
ATOM 763 N N . HIS A 1 101 ? -9.245 3.158 26.103 1.00 89.25 101 HIS A N 1
ATOM 764 C CA . HIS A 1 101 ? -9.425 4.599 26.012 1.00 89.25 101 HIS A CA 1
ATOM 765 C C . HIS A 1 101 ? -10.823 5.004 26.460 1.00 89.25 101 HIS A C 1
ATOM 767 O O . HIS A 1 101 ? -11.766 4.216 26.396 1.00 89.25 101 HIS A O 1
ATOM 773 N N . LEU A 1 102 ? -10.978 6.259 26.877 1.00 88.44 102 LEU A N 1
ATOM 774 C CA . LEU A 1 102 ? -12.277 6.840 27.205 1.00 88.44 102 LEU A CA 1
ATOM 775 C C . LEU A 1 102 ? -12.683 7.832 26.118 1.00 88.44 102 LEU A C 1
ATOM 777 O O . LEU A 1 102 ? -11.937 8.751 25.793 1.00 88.44 102 LEU A O 1
ATOM 781 N N . ALA A 1 103 ? -13.893 7.684 25.587 1.00 87.50 103 ALA A N 1
ATOM 782 C CA . ALA A 1 103 ? -14.494 8.707 24.741 1.00 87.50 103 ALA A CA 1
ATOM 783 C C . ALA A 1 103 ? -15.134 9.811 25.602 1.00 87.50 103 ALA A C 1
ATOM 785 O O . ALA A 1 103 ? -15.440 9.610 26.781 1.00 87.50 103 ALA A O 1
ATOM 786 N N . ASN A 1 104 ? -15.362 10.985 25.003 1.00 82.88 104 ASN A N 1
ATOM 787 C CA . ASN A 1 104 ? -15.899 12.175 25.681 1.00 82.88 104 ASN A CA 1
ATOM 788 C C . ASN A 1 104 ? -15.136 12.541 26.973 1.00 82.88 104 ASN A C 1
ATOM 790 O O . ASN A 1 104 ? -15.766 12.911 27.966 1.00 82.88 104 ASN A O 1
ATOM 794 N N . ASP A 1 105 ? -13.813 12.373 27.008 1.00 81.06 105 ASP A N 1
ATOM 795 C CA . ASP A 1 105 ? -12.976 12.646 28.188 1.00 81.06 105 ASP A CA 1
ATOM 796 C C . ASP A 1 105 ? -13.429 11.897 29.457 1.00 81.06 105 ASP A C 1
ATOM 798 O O . ASP A 1 105 ? -13.293 12.388 30.579 1.00 81.06 105 ASP A O 1
ATOM 802 N N . GLY A 1 106 ? -14.043 10.720 29.285 1.00 79.75 106 GLY A N 1
ATOM 803 C CA . GLY A 1 106 ? -14.583 9.941 30.395 1.00 79.75 106 GLY A CA 1
ATOM 804 C C . GLY A 1 106 ? -15.786 10.591 31.074 1.00 79.75 106 GLY A C 1
ATOM 805 O O . GLY A 1 106 ? -16.079 10.272 32.222 1.00 79.75 106 GLY A O 1
ATOM 806 N N . THR A 1 107 ? -16.486 11.506 30.398 1.00 81.56 107 THR A N 1
ATOM 807 C CA . THR A 1 107 ? -17.759 12.039 30.888 1.00 81.56 107 THR A CA 1
ATOM 808 C C . THR A 1 107 ? -18.941 11.209 30.391 1.00 81.56 107 THR A C 1
ATOM 810 O O . THR A 1 107 ? -18.924 10.709 29.258 1.00 81.56 107 THR A O 1
ATOM 813 N N . PRO A 1 108 ? -20.009 11.077 31.203 1.00 79.50 108 PRO A N 1
ATOM 814 C CA . PRO A 1 108 ? -21.234 10.435 30.760 1.00 79.50 108 PRO A CA 1
ATOM 815 C C . PRO A 1 108 ? -21.748 11.078 29.477 1.00 79.50 108 PRO A C 1
ATOM 817 O O . PRO A 1 108 ? -21.777 12.306 29.331 1.00 79.50 108 PRO A O 1
ATOM 820 N N . CYS A 1 109 ? -22.144 10.241 28.527 1.00 76.00 109 CYS A N 1
ATOM 821 C CA . CYS A 1 109 ? -22.628 10.729 27.250 1.00 76.00 109 CYS A CA 1
ATOM 822 C C . CYS A 1 109 ? -23.930 11.535 27.435 1.00 76.00 109 CYS A C 1
ATOM 824 O O . CYS A 1 109 ? -24.703 11.339 28.372 1.00 76.00 109 CYS A O 1
ATOM 826 N N . LYS A 1 110 ? -24.178 12.472 26.517 1.00 78.56 110 LYS A N 1
ATOM 827 C CA . LYS A 1 110 ? -25.420 13.270 26.476 1.00 78.56 110 LYS A CA 1
ATOM 828 C C . LYS A 1 110 ? -26.380 12.790 25.391 1.00 78.56 110 LYS A C 1
ATOM 830 O O . LYS A 1 110 ? -27.586 13.024 25.471 1.00 78.56 110 LYS A O 1
ATOM 835 N N . THR A 1 111 ? -25.836 12.137 24.371 1.00 82.69 111 THR A N 1
ATOM 836 C CA . THR A 1 111 ? -26.515 11.674 23.162 1.00 82.69 111 THR A CA 1
ATOM 837 C C . THR A 1 111 ? -26.146 10.228 22.879 1.00 82.69 111 THR A C 1
ATOM 839 O O . THR A 1 111 ? -25.004 9.827 23.077 1.00 82.69 111 THR A O 1
ATOM 842 N N . LYS A 1 112 ? -27.097 9.448 22.349 1.00 84.69 112 LYS A N 1
ATOM 843 C CA . LYS A 1 112 ? -26.879 8.033 21.994 1.00 84.69 112 LYS A CA 1
ATOM 844 C C . LYS A 1 112 ? -25.768 7.813 20.965 1.00 84.69 112 LYS A C 1
ATOM 846 O O . LYS A 1 112 ? -25.340 6.686 20.774 1.00 84.69 112 LYS A O 1
ATOM 851 N N . THR A 1 113 ? -25.328 8.863 20.287 1.00 86.94 113 THR A N 1
ATOM 852 C CA . THR A 1 113 ? -24.210 8.843 19.348 1.00 86.94 113 THR A CA 1
ATOM 853 C C . THR A 1 113 ? -23.111 9.777 19.819 1.00 86.94 113 THR A C 1
ATOM 855 O O . THR A 1 113 ? -23.403 10.830 20.392 1.00 86.94 113 THR A O 1
ATOM 858 N N . GLY A 1 114 ? -21.871 9.432 19.502 1.00 88.69 114 GLY A N 1
ATOM 859 C CA . GLY A 1 114 ? -20.707 10.280 19.728 1.00 88.69 114 GLY A CA 1
ATOM 860 C C . GLY A 1 114 ? -19.519 9.823 18.893 1.00 88.69 114 GLY A C 1
ATOM 861 O O . GLY A 1 114 ? -19.657 8.951 18.032 1.00 88.69 114 GLY A O 1
ATOM 862 N N . THR A 1 115 ? -18.365 10.424 19.157 1.00 93.00 115 THR A N 1
ATOM 863 C CA . THR A 1 115 ? -17.100 10.135 18.478 1.00 93.00 115 THR A CA 1
ATOM 864 C C . THR A 1 115 ? -16.070 9.591 19.457 1.00 93.00 115 THR A C 1
ATOM 866 O O . THR A 1 115 ? -16.104 9.913 20.644 1.00 93.00 115 THR A O 1
ATOM 869 N N . PHE A 1 116 ? -15.139 8.797 18.948 1.00 93.44 116 PHE A N 1
ATOM 870 C CA . PHE A 1 116 ? -13.925 8.397 19.655 1.00 93.44 116 PHE A CA 1
ATOM 871 C C . PHE A 1 116 ? -12.719 8.642 18.747 1.00 93.44 116 PHE A C 1
ATOM 873 O O . PHE A 1 116 ? -12.865 8.663 17.521 1.00 93.44 116 PHE A O 1
ATOM 880 N N . ALA A 1 117 ? -11.553 8.850 19.349 1.00 95.62 117 ALA A N 1
ATOM 881 C CA . ALA A 1 117 ? -10.291 8.992 18.643 1.00 95.62 117 ALA A CA 1
ATOM 882 C C . ALA A 1 117 ? -9.129 8.634 19.572 1.00 95.62 117 ALA A C 1
ATOM 884 O O . ALA A 1 117 ? -9.174 8.979 20.752 1.00 95.62 117 ALA A O 1
ATOM 885 N N . ASP A 1 118 ? -8.115 7.979 19.023 1.00 94.56 118 ASP A N 1
ATOM 886 C CA . ASP A 1 118 ? -6.801 7.784 19.624 1.00 94.56 118 ASP A CA 1
ATOM 887 C C . ASP A 1 118 ? -5.726 7.873 18.529 1.00 94.56 118 ASP A C 1
ATOM 889 O O . ASP A 1 118 ? -5.926 7.395 17.414 1.00 94.56 118 ASP A O 1
ATOM 893 N N . ASP A 1 119 ? -4.605 8.511 18.844 1.00 93.75 119 ASP A N 1
ATOM 894 C CA . ASP A 1 119 ? -3.425 8.658 17.984 1.00 93.75 119 ASP A CA 1
ATOM 895 C C . ASP A 1 119 ? -2.115 8.402 18.751 1.00 93.75 119 ASP A C 1
ATOM 897 O O . ASP A 1 119 ? -1.026 8.801 18.318 1.00 93.75 119 ASP A O 1
ATOM 901 N N . THR A 1 120 ? -2.214 7.753 19.915 1.00 92.12 120 THR A N 1
ATOM 902 C CA . THR A 1 120 ? -1.106 7.634 20.869 1.00 92.12 120 THR A CA 1
ATOM 903 C C . THR A 1 120 ? -0.232 6.402 20.629 1.00 92.12 120 THR A C 1
ATOM 905 O O . THR A 1 120 ? 0.912 6.350 21.101 1.00 92.12 120 THR A O 1
ATOM 908 N N . HIS A 1 121 ? -0.715 5.423 19.860 1.00 91.50 121 HIS A N 1
ATOM 909 C CA . HIS A 1 121 ? 0.055 4.234 19.508 1.00 91.50 121 HIS A CA 1
ATOM 910 C C . HIS A 1 121 ? 1.017 4.497 18.349 1.00 91.50 121 HIS A C 1
ATOM 912 O O . HIS A 1 121 ? 0.638 4.999 17.293 1.00 91.50 121 HIS A O 1
ATOM 918 N N . ASN A 1 122 ? 2.283 4.126 18.534 1.00 92.69 122 ASN A N 1
ATOM 919 C CA . ASN A 1 122 ? 3.304 4.206 17.494 1.00 92.69 122 ASN A CA 1
ATOM 920 C C . ASN A 1 122 ? 4.376 3.124 17.683 1.00 92.69 122 ASN A C 1
ATOM 922 O O . ASN A 1 122 ? 4.399 2.453 18.717 1.00 92.69 122 ASN A O 1
ATOM 926 N N . ALA A 1 123 ? 5.304 2.997 16.730 1.00 88.38 123 ALA A N 1
ATOM 927 C CA . ALA A 1 123 ? 6.348 1.971 16.759 1.00 88.38 123 ALA A CA 1
ATOM 928 C C . ALA A 1 123 ? 7.272 2.045 17.990 1.00 88.38 123 ALA A C 1
ATOM 930 O O . ALA A 1 123 ? 7.869 1.039 18.374 1.00 88.38 123 ALA A O 1
ATOM 931 N N . SER A 1 124 ? 7.399 3.216 18.631 1.00 85.75 124 SER A N 1
ATOM 932 C CA . SER A 1 124 ? 8.245 3.376 19.821 1.00 85.75 124 SER A CA 1
ATOM 933 C C . SER A 1 124 ? 7.592 2.837 21.097 1.00 85.75 124 SER A C 1
ATOM 935 O O . SER A 1 124 ? 8.294 2.363 21.989 1.00 85.75 124 SER A O 1
ATOM 937 N N . THR A 1 125 ? 6.258 2.881 21.182 1.00 84.31 125 THR A N 1
ATOM 938 C CA . THR A 1 125 ? 5.487 2.376 22.331 1.00 84.31 125 THR A CA 1
ATOM 939 C C . THR A 1 125 ? 4.933 0.976 22.092 1.00 84.31 125 THR A C 1
ATOM 941 O O . THR A 1 125 ? 4.772 0.213 23.040 1.00 84.31 125 THR A O 1
ATOM 944 N N . ASN A 1 126 ? 4.685 0.623 20.830 1.00 84.75 126 ASN A N 1
ATOM 945 C CA . ASN A 1 126 ? 4.114 -0.640 20.388 1.00 84.75 126 ASN A CA 1
ATOM 946 C C . ASN A 1 126 ? 4.932 -1.170 19.199 1.00 84.75 126 ASN A C 1
ATOM 948 O O . ASN A 1 126 ? 4.623 -0.843 18.056 1.00 84.75 126 ASN A O 1
ATOM 952 N N . PRO A 1 127 ? 5.966 -2.003 19.436 1.00 84.31 127 PRO A N 1
ATOM 953 C CA . PRO A 1 127 ? 6.870 -2.475 18.379 1.00 84.31 127 PRO A CA 1
ATOM 954 C C . PRO A 1 127 ? 6.194 -3.248 17.240 1.00 84.31 127 PRO A C 1
ATOM 956 O O . PRO A 1 127 ? 6.764 -3.371 16.164 1.00 84.31 127 PRO A O 1
ATOM 959 N N . ILE A 1 128 ? 4.978 -3.757 17.458 1.00 82.12 128 ILE A N 1
ATOM 960 C CA . ILE A 1 128 ? 4.164 -4.382 16.409 1.00 82.12 128 ILE A CA 1
ATOM 961 C C . ILE A 1 128 ? 3.757 -3.396 15.301 1.00 82.12 128 ILE A C 1
ATOM 963 O O . ILE A 1 128 ? 3.524 -3.812 14.175 1.00 82.12 128 ILE A O 1
ATOM 967 N N . LEU A 1 129 ? 3.750 -2.093 15.595 1.00 87.50 129 LEU A N 1
ATOM 968 C CA . LEU A 1 129 ? 3.481 -1.017 14.639 1.00 87.50 129 LEU A CA 1
ATOM 969 C C . LEU A 1 129 ? 4.739 -0.553 13.891 1.00 87.50 129 LEU A C 1
ATOM 971 O O . LEU A 1 129 ? 4.772 0.556 13.373 1.00 87.50 129 LEU A O 1
ATOM 975 N N . GLN A 1 130 ? 5.799 -1.368 13.848 1.00 84.25 130 GLN A N 1
ATOM 976 C CA . GLN A 1 130 ? 6.894 -1.148 12.893 1.00 84.25 130 GLN A CA 1
ATOM 977 C C . GLN A 1 130 ? 6.416 -1.269 11.437 1.00 84.25 130 GLN A C 1
ATOM 979 O O . GLN A 1 130 ? 7.025 -0.682 10.545 1.00 84.25 130 GLN A O 1
ATOM 984 N N . PHE A 1 131 ? 5.316 -1.992 11.219 1.00 84.12 131 PHE A N 1
ATOM 985 C CA . PHE A 1 131 ? 4.647 -2.160 9.935 1.00 84.12 131 PHE A CA 1
ATOM 986 C C . PHE A 1 131 ? 3.163 -1.782 10.068 1.00 84.12 131 PHE A C 1
ATOM 988 O O . PHE A 1 131 ? 2.606 -1.901 11.168 1.00 84.12 131 PHE A O 1
ATOM 995 N N . PRO A 1 132 ? 2.512 -1.318 8.984 1.00 85.31 132 PRO A N 1
ATOM 996 C CA . PRO A 1 132 ? 1.079 -1.050 9.005 1.00 85.31 132 PRO A CA 1
ATOM 997 C C . PRO A 1 132 ? 0.293 -2.346 9.277 1.00 85.31 132 PRO A C 1
ATOM 999 O O . PRO A 1 132 ? 0.626 -3.378 8.695 1.00 85.31 132 PRO A O 1
ATOM 1002 N N . PRO A 1 133 ? -0.746 -2.317 10.132 1.00 87.06 133 PRO A N 1
ATOM 1003 C CA . PRO A 1 133 ? -1.624 -3.469 10.315 1.00 87.06 133 PRO A CA 1
ATOM 1004 C C . PRO A 1 133 ? -2.529 -3.668 9.091 1.00 87.06 133 PRO A C 1
ATOM 1006 O O . PRO A 1 133 ? -3.060 -2.694 8.556 1.00 87.06 133 PRO A O 1
ATOM 1009 N N . ASP A 1 134 ? -2.784 -4.913 8.682 1.00 84.62 134 ASP A N 1
ATOM 1010 C CA . ASP A 1 134 ? -3.694 -5.204 7.566 1.00 84.62 134 ASP A CA 1
ATOM 1011 C C . ASP A 1 134 ? -5.150 -4.897 7.955 1.00 84.62 134 ASP A C 1
ATOM 1013 O O . ASP A 1 134 ? -6.012 -4.643 7.102 1.00 84.62 134 ASP A O 1
ATOM 1017 N N . LYS A 1 135 ? -5.463 -4.934 9.260 1.00 88.25 135 LYS A N 1
ATOM 1018 C CA . LYS A 1 135 ? -6.819 -4.704 9.756 1.00 88.25 135 LYS A CA 1
ATOM 1019 C C . LYS A 1 135 ? -6.855 -4.137 11.168 1.00 88.25 135 LYS A C 1
ATOM 1021 O O . LYS A 1 135 ? -6.381 -4.736 12.124 1.00 88.25 135 LYS A O 1
ATOM 1026 N N . VAL A 1 136 ? -7.587 -3.039 11.320 1.00 92.69 136 VAL A N 1
ATOM 1027 C CA . VAL A 1 136 ? -7.867 -2.400 12.608 1.00 92.69 136 VAL A CA 1
ATOM 1028 C C . VAL A 1 136 ? -9.334 -2.596 12.957 1.00 92.69 136 VAL A C 1
ATOM 1030 O O . VAL A 1 136 ? -10.212 -2.321 12.140 1.00 92.69 136 VAL A O 1
ATOM 1033 N N . CYS A 1 137 ? -9.620 -3.032 14.178 1.00 93.38 137 CYS A N 1
ATOM 1034 C CA . CYS A 1 137 ? -10.968 -3.148 14.712 1.00 93.38 137 CYS A CA 1
ATOM 1035 C C . CYS A 1 137 ? -11.100 -2.458 16.072 1.00 93.38 137 CYS A C 1
ATOM 1037 O O . CYS A 1 137 ? -10.172 -2.441 16.873 1.00 93.38 137 CYS A O 1
ATOM 1039 N N . VAL A 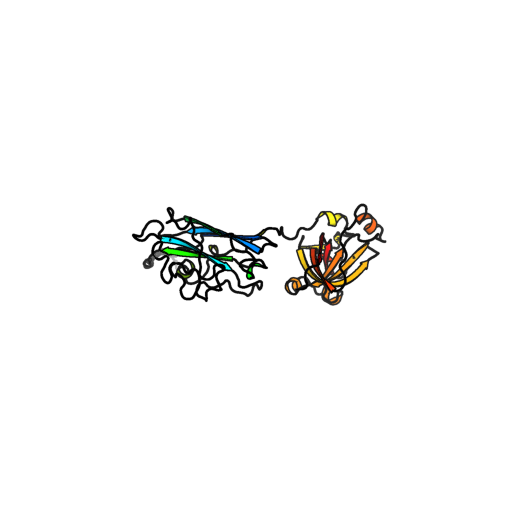1 138 ? -12.285 -1.926 16.361 1.00 94.19 138 VAL A N 1
ATOM 1040 C CA . VAL A 1 138 ? -12.591 -1.228 17.613 1.00 94.19 138 VAL A CA 1
ATOM 1041 C C . VAL A 1 138 ? -13.759 -1.903 18.314 1.00 94.19 138 VAL A C 1
ATOM 1043 O O . VAL A 1 138 ? -14.793 -2.195 17.706 1.00 94.19 138 VAL A O 1
ATOM 1046 N N . VAL A 1 139 ? -13.614 -2.109 19.621 1.00 92.12 139 VAL A N 1
ATOM 1047 C CA . VAL A 1 139 ? -14.708 -2.531 20.502 1.00 92.12 139 VAL A CA 1
ATOM 1048 C C . VAL A 1 139 ? -15.086 -1.365 21.400 1.00 92.12 139 VAL A C 1
ATOM 1050 O O . VAL A 1 139 ? -14.228 -0.795 22.062 1.00 92.12 139 VAL A O 1
ATOM 1053 N N . ILE A 1 140 ? -16.378 -1.033 21.435 1.00 91.62 140 ILE A N 1
ATOM 1054 C CA . ILE A 1 140 ? -16.948 -0.074 22.390 1.00 91.62 140 ILE A CA 1
ATOM 1055 C C . ILE A 1 140 ? -17.378 -0.806 23.662 1.00 91.62 140 ILE A C 1
ATOM 1057 O O . ILE A 1 140 ? -18.050 -1.840 23.570 1.00 91.62 140 ILE A O 1
ATOM 1061 N N . TYR A 1 141 ? -17.029 -0.234 24.811 1.00 89.12 141 TYR A N 1
ATOM 1062 C CA . TYR A 1 141 ? -17.291 -0.721 26.162 1.00 89.12 141 TYR A CA 1
ATOM 1063 C C . TYR A 1 141 ? -18.210 0.242 26.916 1.00 89.12 141 TYR A C 1
ATOM 1065 O O . TYR A 1 141 ? -18.080 1.462 26.806 1.00 89.12 141 TYR A O 1
ATOM 1073 N N . ASP A 1 142 ? -19.126 -0.321 27.694 1.00 86.44 142 ASP A N 1
ATOM 1074 C CA . ASP A 1 142 ? -19.920 0.386 28.692 1.00 86.44 142 ASP A CA 1
ATOM 1075 C C . ASP A 1 142 ? -19.166 0.365 30.026 1.00 86.44 142 ASP A C 1
ATOM 1077 O O . ASP A 1 142 ? -19.009 -0.689 30.640 1.00 86.44 142 ASP A O 1
ATOM 1081 N N . VAL A 1 143 ? -18.621 1.505 30.443 1.00 83.69 143 VAL A N 1
ATOM 1082 C CA . VAL A 1 143 ? -17.748 1.605 31.617 1.00 83.69 143 VAL A CA 1
ATOM 1083 C C . VAL A 1 143 ? -18.493 2.271 32.760 1.00 83.69 143 VAL A C 1
ATOM 1085 O O . VAL A 1 143 ? -18.990 3.385 32.631 1.00 83.69 143 VAL A O 1
ATOM 1088 N N . GLU A 1 144 ? -18.510 1.643 33.928 1.00 78.94 144 GLU A N 1
ATOM 1089 C CA . GLU A 1 144 ? -19.049 2.265 35.135 1.00 78.94 144 GLU A CA 1
ATOM 1090 C C . GLU A 1 144 ? -18.087 3.328 35.706 1.00 78.94 144 GLU A C 1
ATOM 1092 O O . GLU A 1 144 ? -16.982 3.003 36.145 1.00 78.94 144 GLU A O 1
ATOM 1097 N N . GLU A 1 145 ? -18.522 4.594 35.793 1.00 73.94 145 GLU A N 1
ATOM 1098 C CA . GLU A 1 145 ? -17.709 5.736 36.268 1.00 73.94 145 GLU A CA 1
ATOM 1099 C C . GLU A 1 145 ? -17.169 5.508 37.697 1.00 73.94 145 GLU A C 1
ATOM 1101 O O . GLU A 1 145 ? -16.030 5.853 38.020 1.00 73.94 145 GLU A O 1
ATOM 1106 N N . ASN A 1 146 ? -17.973 4.875 38.559 1.00 69.88 146 ASN A N 1
ATOM 1107 C CA . ASN A 1 146 ? -17.655 4.675 39.977 1.00 69.88 146 ASN A CA 1
ATOM 1108 C 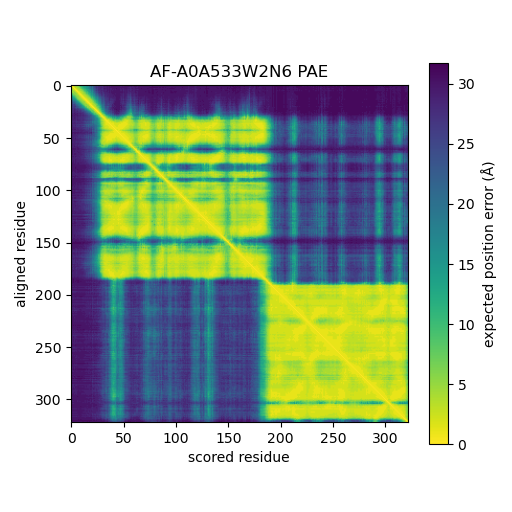C . ASN A 1 146 ? -16.938 3.352 40.282 1.00 69.88 146 ASN A C 1
ATOM 1110 O O . ASN A 1 146 ? -16.373 3.215 41.367 1.00 69.88 146 ASN A O 1
ATOM 1114 N N . LYS A 1 147 ? -16.934 2.388 39.350 1.00 63.41 147 LYS A N 1
ATOM 1115 C CA . LYS A 1 147 ? -16.196 1.119 39.485 1.00 63.41 147 LYS A CA 1
ATOM 1116 C C . LYS A 1 147 ? -14.877 1.139 38.722 1.00 63.41 147 LYS A C 1
ATOM 1118 O O . LYS A 1 147 ? -14.333 0.094 38.374 1.00 63.41 147 LYS A O 1
ATOM 1123 N N . THR A 1 148 ? -14.299 2.326 38.574 1.00 54.62 148 THR A N 1
ATOM 1124 C CA . THR A 1 148 ? -12.956 2.580 38.031 1.00 54.62 148 THR A CA 1
ATOM 1125 C C . THR A 1 148 ? -11.815 1.996 38.883 1.00 54.62 148 THR A C 1
ATOM 1127 O O . THR A 1 148 ? -10.670 2.415 38.748 1.00 54.62 148 THR A O 1
ATOM 1130 N N . LYS A 1 149 ? -12.109 1.060 39.798 1.00 51.75 149 LYS A N 1
ATOM 1131 C CA . LYS A 1 149 ? -11.154 0.459 40.739 1.00 51.75 149 LYS A CA 1
ATOM 1132 C C . LYS A 1 149 ? -11.338 -1.047 40.996 1.00 51.75 149 LYS A C 1
ATOM 1134 O O . LYS A 1 149 ? -10.479 -1.594 41.676 1.00 51.75 149 LYS A O 1
ATOM 1139 N N . ASP A 1 150 ? -12.369 -1.705 40.444 1.00 46.16 150 ASP A N 1
ATOM 1140 C CA . ASP A 1 150 ? -12.624 -3.147 40.643 1.00 46.16 150 ASP A CA 1
ATOM 1141 C C . ASP A 1 150 ? -12.777 -3.935 39.318 1.00 46.16 150 ASP A C 1
ATOM 1143 O O . ASP A 1 150 ? -13.110 -3.382 38.266 1.00 46.16 150 ASP A O 1
ATOM 1147 N N . ASP A 1 151 ? -12.551 -5.250 39.435 1.00 53.78 151 ASP A N 1
ATOM 1148 C CA . ASP A 1 151 ? -11.931 -6.251 38.535 1.00 53.78 151 ASP A CA 1
ATOM 1149 C C . ASP A 1 151 ? -12.232 -6.256 37.018 1.00 53.78 151 ASP A C 1
ATOM 1151 O O . ASP A 1 151 ? -11.497 -6.912 36.288 1.00 53.78 151 ASP A O 1
ATOM 1155 N N . HIS A 1 152 ? -13.239 -5.546 36.492 1.00 55.16 152 HIS A N 1
ATOM 1156 C CA . HIS A 1 152 ? -13.579 -5.603 35.053 1.00 55.16 152 HIS A CA 1
ATOM 1157 C C . HIS A 1 152 ? -13.914 -4.258 34.399 1.00 55.16 152 HIS A C 1
ATOM 1159 O O . HIS A 1 152 ? -13.745 -4.135 33.191 1.00 55.16 152 HIS A O 1
ATOM 1165 N N . SER A 1 153 ? -14.345 -3.229 35.137 1.00 63.47 153 SER A N 1
ATOM 1166 C CA . SER A 1 153 ? -14.940 -2.023 34.521 1.00 63.47 153 SER A CA 1
ATOM 1167 C C . SER A 1 153 ? -13.955 -1.188 33.695 1.00 63.47 153 SER A C 1
ATOM 1169 O O . SER A 1 153 ? -14.383 -0.409 32.855 1.00 63.47 153 SER A O 1
ATOM 1171 N N . GLN A 1 154 ? -12.645 -1.351 33.908 1.00 68.38 154 GLN A N 1
ATOM 1172 C CA . GLN A 1 154 ? -11.590 -0.681 33.133 1.00 68.38 154 GLN A CA 1
ATOM 1173 C C . GLN A 1 154 ? -10.827 -1.615 32.191 1.00 68.38 154 GLN A C 1
ATOM 1175 O O . GLN A 1 154 ? -9.907 -1.164 31.513 1.00 68.38 154 GLN A O 1
ATOM 1180 N N . ILE A 1 155 ? -11.166 -2.907 32.158 1.00 73.38 155 ILE A N 1
ATOM 1181 C CA . ILE A 1 155 ? -10.386 -3.878 31.393 1.00 73.38 155 ILE A CA 1
ATOM 1182 C C . ILE A 1 155 ? -10.945 -3.979 29.976 1.00 73.38 155 ILE A C 1
ATOM 1184 O O . ILE A 1 155 ? -12.060 -4.467 29.780 1.00 73.38 155 ILE A O 1
ATOM 1188 N N . GLY A 1 156 ? -10.171 -3.505 28.998 1.00 75.00 156 GLY A N 1
ATOM 1189 C CA . GLY A 1 156 ? -10.522 -3.562 27.580 1.00 75.00 156 GLY A CA 1
ATOM 1190 C C . GLY A 1 156 ? -10.430 -4.986 27.047 1.00 75.00 156 GLY A C 1
ATOM 1191 O O . GLY A 1 156 ? -11.432 -5.551 26.628 1.00 75.00 156 GLY A O 1
ATOM 1192 N N . SER A 1 157 ? -9.253 -5.610 27.120 1.00 77.69 157 SER A N 1
ATOM 1193 C CA . SER A 1 157 ? -9.036 -6.997 26.677 1.00 77.69 157 SER A CA 1
ATOM 1194 C C . SER A 1 157 ? -8.519 -7.905 27.794 1.00 77.69 157 SER A C 1
ATOM 1196 O O . SER A 1 157 ? -7.972 -7.431 28.789 1.00 77.69 157 SER A O 1
ATOM 1198 N N . GLY A 1 158 ? -8.697 -9.222 27.647 1.00 77.44 158 GLY A N 1
ATOM 1199 C CA . GLY A 1 158 ? -8.174 -10.216 28.587 1.00 77.44 158 GLY A CA 1
ATOM 1200 C C . GLY A 1 158 ? -9.217 -11.175 29.156 1.00 77.44 158 GLY A C 1
ATOM 1201 O O . GLY A 1 158 ? -10.415 -11.107 28.886 1.00 77.44 158 GLY A O 1
ATOM 1202 N N . ARG A 1 159 ? -8.772 -12.078 30.040 1.00 72.88 159 ARG A N 1
ATOM 1203 C CA . ARG A 1 159 ? -9.660 -13.051 30.720 1.00 72.88 159 ARG A CA 1
ATOM 1204 C C . ARG A 1 159 ? -10.679 -12.402 31.664 1.00 72.88 159 ARG A C 1
ATOM 1206 O O . ARG A 1 159 ? -11.673 -13.031 32.008 1.00 72.88 159 ARG A O 1
ATOM 1213 N N . HIS A 1 160 ? -10.403 -11.166 32.061 1.00 76.75 160 HIS A N 1
ATOM 1214 C CA . HIS A 1 160 ? -11.181 -10.336 32.974 1.00 76.75 160 HIS A CA 1
ATOM 1215 C C . HIS A 1 160 ? -11.698 -9.075 32.257 1.00 76.75 160 HIS A C 1
ATOM 1217 O O . HIS A 1 160 ? -11.880 -8.039 32.881 1.00 76.75 160 HIS A O 1
ATOM 1223 N N . HIS A 1 161 ? -11.877 -9.122 30.935 1.00 79.62 161 HIS A N 1
ATOM 1224 C CA . HIS A 1 161 ? -12.382 -7.971 30.191 1.00 79.62 161 HIS A CA 1
ATOM 1225 C C . HIS A 1 161 ? -13.822 -7.617 30.575 1.00 79.62 161 HIS A C 1
ATOM 1227 O O . HIS A 1 161 ? -14.619 -8.469 30.983 1.00 79.62 161 HIS A O 1
ATOM 1233 N N . ASN A 1 162 ? -14.164 -6.348 30.386 1.00 83.00 162 ASN A N 1
ATOM 1234 C CA . ASN A 1 162 ? -15.524 -5.863 30.516 1.00 83.00 162 ASN A CA 1
ATOM 1235 C C . ASN A 1 162 ? -16.418 -6.520 29.456 1.00 83.00 162 ASN A C 1
ATOM 1237 O O . ASN A 1 162 ? -16.269 -6.243 28.269 1.00 83.00 162 ASN A O 1
ATOM 1241 N N . THR A 1 163 ? -17.362 -7.365 29.876 1.00 86.00 163 THR A N 1
ATOM 1242 C CA . THR A 1 163 ? -18.289 -8.064 28.965 1.00 86.00 163 THR A CA 1
ATOM 1243 C C . THR A 1 163 ? -19.479 -7.213 28.508 1.00 86.00 163 THR A C 1
ATOM 1245 O O . THR A 1 163 ? -20.198 -7.608 27.588 1.00 86.00 163 THR A O 1
ATOM 1248 N N . GLU A 1 164 ? -19.679 -6.023 29.081 1.00 84.50 164 GLU A N 1
ATOM 1249 C CA . GLU A 1 164 ? -20.679 -5.045 28.640 1.00 84.50 164 GLU A CA 1
ATOM 1250 C C . GLU A 1 164 ? -20.154 -4.259 27.434 1.00 84.50 164 GLU A C 1
ATOM 1252 O O . GLU A 1 164 ? -19.973 -3.044 27.443 1.00 84.50 164 GLU A O 1
ATOM 1257 N N . ASN A 1 165 ? -19.865 -4.990 26.362 1.00 87.81 165 ASN A N 1
ATOM 1258 C CA . ASN A 1 165 ? -19.203 -4.452 25.191 1.00 87.81 165 ASN A CA 1
ATOM 1259 C C . ASN A 1 165 ? -19.900 -4.873 23.897 1.00 87.81 165 ASN A C 1
ATOM 1261 O O . ASN A 1 165 ? -20.713 -5.802 23.835 1.00 87.81 165 ASN A O 1
ATOM 1265 N N . SER A 1 166 ? -19.557 -4.164 22.831 1.00 90.62 166 SER A N 1
ATOM 1266 C CA . SER A 1 166 ? -20.121 -4.405 21.506 1.00 90.62 166 SER A CA 1
ATOM 1267 C C . SER A 1 166 ? -19.755 -5.763 20.902 1.00 90.62 166 SER A C 1
ATOM 1269 O O . SER A 1 166 ? -20.573 -6.339 20.190 1.00 90.62 166 SER A O 1
ATOM 1271 N N . PHE A 1 167 ? -18.584 -6.324 21.201 1.00 90.19 167 PHE A N 1
ATOM 1272 C CA . PHE A 1 167 ? -18.176 -7.638 20.700 1.00 90.19 167 PHE A CA 1
ATOM 1273 C C . PHE A 1 167 ? -19.060 -8.760 21.268 1.00 90.19 167 PHE A C 1
ATOM 1275 O O . PHE A 1 167 ? -19.575 -9.590 20.517 1.00 90.19 167 PHE A O 1
ATOM 1282 N N . GLU A 1 168 ? -19.306 -8.761 22.579 1.00 88.56 168 GLU A N 1
ATOM 1283 C CA . GLU A 1 168 ? -20.198 -9.715 23.248 1.00 88.56 168 GLU A CA 1
ATOM 1284 C C . GLU A 1 168 ? -21.645 -9.534 22.793 1.00 88.56 168 GLU A C 1
ATOM 1286 O O . GLU A 1 168 ? -22.307 -10.522 22.464 1.00 88.56 168 GLU A O 1
ATOM 1291 N N . LYS A 1 169 ? -22.120 -8.283 22.684 1.00 87.44 169 LYS A N 1
ATOM 1292 C CA . LYS A 1 169 ? -23.477 -7.980 22.200 1.00 87.44 169 LYS A CA 1
ATOM 1293 C C . LYS A 1 169 ? -23.715 -8.511 20.792 1.00 87.44 169 LYS A C 1
ATOM 1295 O O . LYS A 1 169 ? -24.794 -9.015 20.489 1.00 87.44 169 LYS A O 1
ATOM 1300 N N . ASN A 1 170 ? -22.699 -8.420 19.944 1.00 86.38 170 ASN A N 1
ATOM 1301 C CA . ASN A 1 170 ? -22.770 -8.916 18.584 1.00 86.38 170 ASN A CA 1
ATOM 1302 C C . ASN A 1 170 ? -22.613 -10.450 18.523 1.00 86.38 170 ASN A C 1
ATOM 1304 O O . ASN A 1 170 ? -22.706 -11.036 17.461 1.00 86.38 170 ASN A O 1
ATOM 1308 N N . GLY A 1 171 ? -22.474 -11.171 19.636 1.00 89.31 171 GLY A N 1
ATOM 1309 C CA . GLY A 1 171 ? -22.329 -12.629 19.606 1.00 89.31 171 GLY A CA 1
ATOM 1310 C C . GLY A 1 171 ? -20.895 -13.061 19.317 1.00 89.31 171 GLY A C 1
ATOM 1311 O O . GLY A 1 171 ? -20.671 -14.065 18.646 1.00 89.31 171 GLY A O 1
ATOM 1312 N N . LYS A 1 172 ? -19.930 -12.316 19.870 1.00 88.50 172 LYS A N 1
ATOM 1313 C CA . LYS A 1 172 ? -18.486 -12.582 19.809 1.00 88.50 172 LYS A CA 1
ATOM 1314 C C . LYS A 1 172 ? -17.915 -12.434 18.399 1.00 88.50 172 LYS A C 1
ATOM 1316 O O . LYS A 1 172 ? -17.111 -13.256 17.962 1.00 88.50 172 LYS A O 1
ATOM 1321 N N . HIS A 1 173 ? -18.351 -11.396 17.688 1.00 87.56 173 HIS A N 1
ATOM 1322 C CA . HIS A 1 173 ? -17.797 -11.033 16.388 1.00 87.56 173 HIS A CA 1
ATOM 1323 C C . HIS A 1 173 ? -17.637 -9.519 16.252 1.00 87.56 173 HIS A C 1
ATOM 1325 O O . HIS A 1 173 ? -18.394 -8.737 16.831 1.00 87.56 173 HIS A O 1
ATOM 1331 N N . TYR A 1 174 ? -16.661 -9.124 15.440 1.00 88.69 174 TYR A N 1
ATOM 1332 C CA . TYR A 1 174 ? -16.531 -7.761 14.948 1.00 88.69 174 TYR A CA 1
ATOM 1333 C C . TYR A 1 174 ? -17.483 -7.542 13.778 1.00 88.69 174 TYR A C 1
ATOM 1335 O O . TYR A 1 174 ? -17.433 -8.284 12.795 1.00 88.69 174 TYR A O 1
ATOM 1343 N N . THR A 1 175 ? -18.334 -6.523 13.859 1.00 88.62 175 THR A N 1
ATOM 1344 C CA . THR A 1 175 ? -19.188 -6.156 12.721 1.00 88.62 175 THR A CA 1
ATOM 1345 C C . THR A 1 175 ? -18.357 -5.489 11.627 1.00 88.62 175 THR A C 1
ATOM 1347 O O . THR A 1 175 ? -17.260 -4.997 11.888 1.00 88.62 175 THR A O 1
ATOM 1350 N N . THR A 1 176 ? -18.894 -5.393 10.409 1.00 86.00 176 THR A N 1
ATOM 1351 C CA . THR A 1 176 ? -18.239 -4.650 9.320 1.00 86.00 176 THR A CA 1
ATOM 1352 C C . THR A 1 176 ? -17.952 -3.196 9.697 1.00 86.00 176 THR A C 1
ATOM 1354 O O . THR A 1 176 ? -16.908 -2.677 9.336 1.00 86.00 176 THR A O 1
ATOM 1357 N N . ALA A 1 177 ? -18.835 -2.552 10.467 1.00 89.00 177 ALA A N 1
ATOM 1358 C CA . ALA A 1 177 ? -18.641 -1.174 10.921 1.00 89.00 177 ALA A CA 1
ATOM 1359 C C . ALA A 1 177 ? -17.594 -1.043 12.038 1.00 89.00 177 ALA A C 1
ATOM 1361 O O . ALA A 1 177 ? -17.131 0.059 12.307 1.00 89.00 177 ALA A O 1
ATOM 1362 N N . SER A 1 178 ? -17.231 -2.152 12.690 1.00 92.69 178 SER A N 1
ATOM 1363 C CA . SER A 1 178 ? -16.244 -2.192 13.770 1.00 92.69 178 SER A CA 1
ATOM 1364 C C . SER A 1 178 ? -14.812 -2.308 13.267 1.00 92.69 178 SER A C 1
ATOM 1366 O O . SER A 1 178 ? -13.916 -2.256 14.099 1.00 92.69 178 SER A O 1
ATOM 1368 N N . CYS A 1 179 ? -14.587 -2.498 11.964 1.00 92.06 179 CYS A N 1
ATOM 1369 C CA . CYS A 1 179 ? -13.260 -2.718 11.404 1.00 92.06 179 CYS A CA 1
ATOM 1370 C C . CYS A 1 179 ? -13.016 -1.896 10.141 1.00 92.06 179 CYS A C 1
ATOM 1372 O O . CYS A 1 179 ? -13.938 -1.638 9.373 1.00 92.06 179 CYS A O 1
ATOM 1374 N N . THR A 1 180 ? -11.755 -1.570 9.891 1.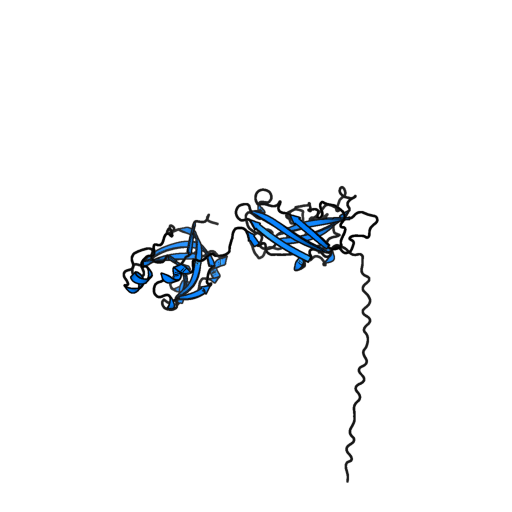00 93.31 180 THR A N 1
ATOM 1375 C CA . THR A 1 180 ? -11.278 -0.919 8.670 1.00 93.31 180 THR A CA 1
ATOM 1376 C C . THR A 1 180 ? -9.864 -1.390 8.341 1.00 93.31 180 THR A C 1
ATOM 1378 O O . THR A 1 180 ? -9.164 -1.927 9.198 1.00 93.31 180 THR A O 1
ATOM 1381 N N . VAL A 1 181 ? -9.448 -1.172 7.100 1.00 90.00 181 VAL A N 1
ATOM 1382 C CA . VAL A 1 181 ? -8.030 -1.182 6.718 1.00 90.00 181 VAL A CA 1
ATOM 1383 C C . VAL A 1 181 ? -7.491 0.232 6.971 1.00 90.00 181 VAL A C 1
ATOM 1385 O O . VAL A 1 181 ? -8.209 1.191 6.654 1.00 90.00 181 VAL A O 1
ATOM 1388 N N . PRO A 1 182 ? -6.316 0.402 7.599 1.00 91.44 182 PRO A N 1
ATOM 1389 C CA . PRO A 1 182 ? -5.722 1.718 7.779 1.00 91.44 182 PRO A CA 1
ATOM 1390 C C . PRO A 1 182 ? -5.235 2.282 6.443 1.00 91.44 182 PRO A C 1
ATOM 1392 O O . PRO A 1 182 ? -4.700 1.565 5.603 1.00 91.44 182 PRO A O 1
ATOM 1395 N N . VAL A 1 183 ? -5.419 3.585 6.252 1.00 88.81 183 VAL A N 1
ATOM 1396 C CA . VAL A 1 183 ? -4.834 4.308 5.119 1.00 88.81 183 VAL A CA 1
ATOM 1397 C C . VAL A 1 183 ? -3.431 4.758 5.511 1.00 88.81 183 VAL A C 1
ATOM 1399 O O . VAL A 1 183 ? -3.273 5.513 6.469 1.00 88.81 183 VAL A O 1
ATOM 1402 N N . THR A 1 184 ? -2.412 4.307 4.790 1.00 83.88 184 THR A N 1
ATOM 1403 C CA . THR A 1 184 ? -1.022 4.693 5.052 1.00 83.88 184 THR A CA 1
ATOM 1404 C C . THR A 1 184 ? -0.789 6.153 4.637 1.00 83.88 184 THR A C 1
ATOM 1406 O O . THR A 1 184 ? -0.765 6.490 3.457 1.00 83.88 184 THR A O 1
ATOM 1409 N N . GLU A 1 185 ? -0.629 7.048 5.609 1.00 74.94 185 GLU A N 1
ATOM 1410 C CA . GLU A 1 185 ? -0.220 8.434 5.411 1.00 74.94 185 GLU A CA 1
ATOM 1411 C C . GLU A 1 185 ? 1.276 8.501 5.076 1.00 74.94 185 GLU A C 1
ATOM 1413 O O . GLU A 1 185 ? 2.129 7.957 5.782 1.00 74.94 185 GLU A O 1
ATOM 1418 N N . GLY A 1 186 ? 1.593 9.187 3.977 1.00 59.16 186 GLY A N 1
ATOM 1419 C CA . GLY A 1 186 ? 2.946 9.251 3.417 1.00 59.16 186 GLY A CA 1
ATOM 1420 C C . GLY A 1 186 ? 3.212 8.231 2.310 1.00 59.16 186 GLY A C 1
ATOM 1421 O O . GLY A 1 186 ? 4.229 8.349 1.637 1.00 59.16 186 GLY A O 1
ATOM 1422 N N . ASP A 1 187 ? 2.280 7.307 2.073 1.00 51.41 187 ASP A N 1
ATOM 1423 C CA . ASP A 1 187 ? 2.245 6.464 0.882 1.00 51.41 187 ASP A CA 1
ATOM 1424 C C . ASP A 1 187 ? 1.068 6.927 0.013 1.00 51.41 187 ASP A C 1
ATOM 1426 O O . ASP A 1 187 ? -0.056 6.425 0.086 1.00 51.41 187 ASP A O 1
ATOM 1430 N N . SER A 1 188 ? 1.288 7.975 -0.789 1.00 49.47 188 SER A N 1
ATOM 1431 C CA . SER A 1 188 ? 0.496 8.075 -2.011 1.00 49.47 188 SER A CA 1
ATOM 1432 C C . SER A 1 188 ? 0.874 6.829 -2.793 1.00 49.47 188 SER A C 1
ATOM 1434 O O . SER A 1 188 ? 2.016 6.776 -3.246 1.00 49.47 188 SER A O 1
ATOM 1436 N N . GLY A 1 189 ? -0.022 5.837 -2.863 1.00 57.31 189 GLY A N 1
ATOM 1437 C CA . GLY A 1 189 ? 0.240 4.573 -3.559 1.00 57.31 189 GLY A CA 1
ATOM 1438 C C . GLY A 1 189 ? 0.898 4.784 -4.928 1.00 57.31 189 GLY A C 1
ATOM 1439 O O . GLY A 1 189 ? 0.878 5.907 -5.433 1.00 57.31 189 GLY A O 1
ATOM 1440 N N . PRO A 1 190 ? 1.454 3.723 -5.535 1.00 64.56 190 PRO A N 1
ATOM 1441 C CA . PRO A 1 190 ? 2.483 3.791 -6.570 1.00 64.56 190 PRO A CA 1
ATOM 1442 C C . PRO A 1 190 ? 2.382 5.050 -7.451 1.00 64.56 190 PRO A C 1
ATOM 1444 O O . PRO A 1 190 ? 1.425 5.216 -8.212 1.00 64.56 190 PRO A O 1
ATOM 1447 N N . GLN A 1 191 ? 3.331 5.983 -7.311 1.00 81.81 191 GLN A N 1
ATOM 1448 C CA . GLN A 1 191 ? 3.399 7.156 -8.184 1.00 81.81 191 GLN A CA 1
ATOM 1449 C C . GLN A 1 191 ? 4.291 6.843 -9.377 1.00 81.81 191 GLN A C 1
ATOM 1451 O O . GLN A 1 191 ? 5.516 6.876 -9.275 1.00 81.81 191 GLN A O 1
ATOM 1456 N N . CYS A 1 192 ? 3.657 6.569 -10.513 1.00 91.69 192 CYS A N 1
ATOM 1457 C CA . CYS A 1 192 ? 4.341 6.471 -11.792 1.00 91.69 192 CYS A CA 1
ATOM 1458 C C . CYS A 1 192 ? 4.354 7.829 -12.487 1.00 91.69 192 CYS A C 1
ATOM 1460 O O . CYS A 1 192 ? 3.387 8.590 -12.403 1.00 91.69 192 CYS A O 1
ATOM 1462 N N . ASP A 1 193 ? 5.438 8.117 -13.198 1.00 91.81 193 ASP A N 1
ATOM 1463 C CA . ASP A 1 193 ? 5.551 9.280 -14.061 1.00 91.81 193 ASP A CA 1
ATOM 1464 C C . ASP A 1 193 ? 5.025 8.917 -15.462 1.00 91.81 193 ASP A C 1
ATOM 1466 O O . ASP A 1 193 ? 5.712 8.238 -16.232 1.00 91.81 193 ASP A O 1
ATOM 1470 N N . PRO A 1 194 ? 3.807 9.358 -15.838 1.00 91.38 194 PRO A N 1
ATOM 1471 C CA . PRO A 1 194 ? 3.238 9.024 -17.137 1.00 91.38 194 PRO A CA 1
ATOM 1472 C C . PRO A 1 194 ? 3.993 9.686 -18.296 1.00 91.38 194 PRO A C 1
ATOM 1474 O O . PRO A 1 194 ? 3.799 9.287 -19.444 1.00 91.38 194 PRO A O 1
ATOM 1477 N N . THR A 1 195 ? 4.834 10.697 -18.038 1.00 94.12 195 THR A N 1
ATOM 1478 C CA . THR A 1 195 ? 5.596 11.378 -19.093 1.00 94.12 195 THR A CA 1
ATOM 1479 C C . THR A 1 195 ? 6.695 10.492 -19.676 1.00 94.12 195 THR A C 1
ATOM 1481 O O . THR A 1 195 ? 7.044 10.660 -20.844 1.00 94.12 195 THR A O 1
ATOM 1484 N N . LEU A 1 196 ? 7.149 9.475 -18.932 1.00 96.50 196 LEU A N 1
ATOM 1485 C CA . LEU A 1 196 ? 8.163 8.516 -19.380 1.00 96.50 196 LEU A CA 1
ATOM 1486 C C . LEU A 1 196 ? 7.734 7.724 -20.619 1.00 96.50 196 LEU A C 1
ATOM 1488 O O . LEU A 1 196 ? 8.567 7.385 -21.455 1.00 96.50 196 LEU A O 1
ATOM 1492 N N . TRP A 1 197 ? 6.430 7.502 -20.809 1.00 96.75 197 TRP A N 1
ATOM 1493 C CA . TRP A 1 197 ? 5.891 6.836 -22.000 1.00 96.75 197 TRP A CA 1
ATOM 1494 C C . TRP A 1 197 ? 6.208 7.560 -23.317 1.00 96.75 197 TRP A C 1
ATOM 1496 O O . TRP A 1 197 ? 6.178 6.931 -24.373 1.00 96.75 197 TRP A O 1
ATOM 1506 N N . ALA A 1 198 ? 6.532 8.859 -23.283 1.00 95.88 198 ALA A N 1
ATOM 1507 C CA . ALA A 1 198 ? 6.978 9.599 -24.465 1.00 95.88 198 ALA A CA 1
ATOM 1508 C C . ALA A 1 198 ? 8.387 9.195 -24.938 1.00 95.88 198 ALA A C 1
ATOM 1510 O O . ALA A 1 198 ? 8.743 9.485 -26.081 1.00 95.88 198 ALA A O 1
ATOM 1511 N N . HIS A 1 199 ? 9.157 8.525 -24.076 1.00 96.44 199 HIS A N 1
ATOM 1512 C CA . HIS A 1 199 ? 10.554 8.151 -24.299 1.00 96.44 199 HIS A CA 1
ATOM 1513 C C . HIS A 1 199 ? 10.762 6.644 -24.469 1.00 96.44 199 HIS A C 1
ATOM 1515 O O . HIS A 1 199 ? 11.861 6.202 -24.780 1.00 96.44 199 HIS A O 1
ATOM 1521 N N . VAL A 1 200 ? 9.693 5.860 -24.338 1.00 95.94 200 VAL A N 1
ATOM 1522 C CA . VAL A 1 200 ? 9.698 4.428 -24.632 1.00 95.94 200 VAL A CA 1
ATOM 1523 C C . VAL A 1 200 ? 9.831 4.227 -26.141 1.00 95.94 200 VAL A C 1
ATOM 1525 O O . VAL A 1 200 ? 8.987 4.679 -26.921 1.00 95.94 200 VAL A O 1
ATOM 1528 N N . TRP A 1 201 ? 10.871 3.515 -26.575 1.00 93.81 201 TRP A N 1
ATOM 1529 C CA . TRP A 1 201 ? 10.973 3.048 -27.957 1.00 93.81 201 TRP A CA 1
ATOM 1530 C C . TRP A 1 201 ? 9.811 2.099 -28.269 1.00 93.81 201 TRP A C 1
ATOM 1532 O O . TRP A 1 201 ? 9.455 1.293 -27.430 1.00 93.81 201 TRP A O 1
ATOM 1542 N N . SER A 1 202 ? 9.191 2.167 -29.454 1.00 93.19 202 SER A N 1
ATOM 1543 C CA . SER A 1 202 ? 8.126 1.240 -29.902 1.00 93.19 202 SER A CA 1
ATOM 1544 C C . SER A 1 202 ? 7.024 0.919 -28.853 1.00 93.19 202 SER A C 1
ATOM 1546 O O . SER A 1 202 ? 6.746 -0.255 -28.575 1.00 93.19 202 SER A O 1
ATOM 1548 N N . PRO A 1 203 ? 6.339 1.923 -28.267 1.00 94.31 203 PRO A N 1
ATOM 1549 C CA . PRO A 1 203 ? 5.449 1.715 -27.117 1.00 94.31 203 PRO A CA 1
ATOM 1550 C C . PRO A 1 203 ? 4.206 0.884 -27.457 1.00 94.31 203 PRO A C 1
ATOM 1552 O O . PRO A 1 203 ? 3.647 0.209 -26.601 1.00 94.31 203 PRO A O 1
ATOM 1555 N N . SER A 1 204 ? 3.784 0.854 -28.727 1.00 93.75 204 SER A N 1
ATOM 1556 C CA . SER A 1 204 ? 2.642 0.044 -29.175 1.00 93.75 204 SER A CA 1
ATOM 1557 C C . SER A 1 204 ? 2.845 -1.468 -29.030 1.00 93.75 204 SER A C 1
ATOM 1559 O O . SER A 1 204 ? 1.880 -2.217 -29.182 1.00 93.75 204 SER A O 1
ATOM 1561 N N . ARG A 1 205 ? 4.082 -1.930 -28.788 1.00 94.62 205 ARG A N 1
ATOM 1562 C CA . ARG A 1 205 ? 4.372 -3.343 -28.504 1.00 94.62 205 ARG A CA 1
ATOM 1563 C C . ARG A 1 205 ? 4.008 -3.744 -27.072 1.00 94.62 205 ARG A C 1
ATOM 1565 O O . ARG A 1 205 ? 3.901 -4.934 -26.791 1.00 94.62 205 ARG A O 1
ATOM 1572 N N . LEU A 1 206 ? 3.828 -2.769 -26.185 1.00 96.56 206 LEU A N 1
ATOM 1573 C CA . LEU A 1 206 ? 3.587 -2.997 -24.771 1.00 96.56 206 LEU A CA 1
ATOM 1574 C C . LEU A 1 206 ? 2.088 -2.992 -24.503 1.00 96.56 206 LEU A C 1
ATOM 1576 O O . LEU A 1 206 ? 1.377 -2.021 -24.771 1.00 96.56 206 LEU A O 1
ATOM 1580 N N . LYS A 1 207 ? 1.590 -4.104 -23.966 1.00 95.75 207 LYS A N 1
ATOM 1581 C CA . LYS A 1 207 ? 0.231 -4.175 -23.441 1.00 95.75 207 LYS A CA 1
ATOM 1582 C C . LYS A 1 207 ? 0.269 -3.840 -21.958 1.00 95.75 207 LYS A C 1
ATOM 1584 O O . LYS A 1 207 ? 0.672 -4.681 -21.159 1.00 95.75 207 LYS A O 1
ATOM 1589 N N . ILE A 1 208 ? -0.223 -2.658 -21.604 1.00 95.19 208 ILE A N 1
ATOM 1590 C CA . ILE A 1 208 ? -0.364 -2.246 -20.206 1.00 95.19 208 ILE A CA 1
ATOM 1591 C C . ILE A 1 208 ? -1.374 -3.155 -19.496 1.00 95.19 208 ILE A C 1
ATOM 1593 O O . ILE A 1 208 ? -2.479 -3.391 -20.001 1.00 95.19 208 ILE A O 1
ATOM 1597 N N . VAL A 1 209 ? -0.962 -3.712 -18.357 1.00 92.62 209 VAL A N 1
ATOM 1598 C CA . VAL A 1 209 ? -1.794 -4.536 -17.471 1.00 92.62 209 VAL A CA 1
ATOM 1599 C C . VAL A 1 209 ? -2.126 -3.772 -16.196 1.00 92.62 209 VAL A C 1
ATOM 1601 O O . VAL A 1 209 ? -3.285 -3.791 -15.786 1.00 92.62 209 VAL A O 1
ATOM 1604 N N . ASP A 1 210 ? -1.138 -3.084 -15.622 1.00 87.75 210 ASP A N 1
ATOM 1605 C CA . ASP A 1 210 ? -1.322 -2.119 -14.540 1.00 87.75 210 ASP A CA 1
ATOM 1606 C C . ASP A 1 210 ? -0.581 -0.825 -14.893 1.00 87.75 210 ASP A C 1
ATOM 1608 O O . ASP A 1 210 ? 0.593 -0.856 -15.278 1.00 87.75 210 ASP A O 1
ATOM 1612 N N . ASP A 1 211 ? -1.279 0.306 -14.792 1.00 90.56 211 ASP A N 1
ATOM 1613 C CA . ASP A 1 211 ? -0.711 1.619 -15.095 1.00 90.56 211 ASP A CA 1
ATOM 1614 C C . ASP A 1 211 ? 0.407 1.972 -14.103 1.00 90.56 211 ASP A C 1
ATOM 1616 O O . ASP A 1 211 ? 1.367 2.651 -14.486 1.00 90.56 211 ASP A O 1
ATOM 1620 N N . CYS A 1 212 ? 0.305 1.502 -12.851 1.00 93.50 212 CYS A N 1
ATOM 1621 C CA . CYS A 1 212 ? 1.341 1.719 -11.855 1.00 93.50 212 CYS A CA 1
ATOM 1622 C C . CYS A 1 212 ? 1.342 0.709 -10.704 1.00 93.50 212 CYS A C 1
ATOM 1624 O O . CYS A 1 212 ? 0.387 0.616 -9.934 1.00 93.50 212 CYS A O 1
ATOM 1626 N N . ILE A 1 213 ? 2.480 0.042 -10.515 1.00 89.94 213 ILE A N 1
ATOM 1627 C CA . ILE A 1 213 ? 2.716 -0.888 -9.411 1.00 89.94 213 ILE A CA 1
ATOM 1628 C C . ILE A 1 213 ? 4.082 -0.632 -8.772 1.00 89.94 213 ILE A C 1
ATOM 1630 O O . ILE A 1 213 ? 5.018 -0.190 -9.440 1.00 89.94 213 ILE A O 1
ATOM 1634 N N . THR A 1 214 ? 4.196 -0.952 -7.483 1.00 92.69 214 THR A N 1
ATOM 1635 C CA . THR A 1 214 ? 5.475 -1.058 -6.777 1.00 92.69 214 THR A CA 1
ATOM 1636 C C . THR A 1 214 ? 5.734 -2.523 -6.439 1.00 92.69 214 THR A C 1
ATOM 1638 O O . THR A 1 214 ? 4.870 -3.182 -5.863 1.00 92.69 214 THR A O 1
ATOM 1641 N N . VAL A 1 215 ? 6.907 -3.030 -6.813 1.00 91.69 215 VAL A N 1
ATOM 1642 C CA . VAL A 1 215 ? 7.339 -4.417 -6.597 1.00 91.69 215 VAL A CA 1
ATOM 1643 C C . VAL A 1 215 ? 8.677 -4.440 -5.879 1.00 91.69 215 VAL A C 1
ATOM 1645 O O . VAL A 1 215 ? 9.512 -3.561 -6.101 1.00 91.69 215 VAL A O 1
ATOM 1648 N N . THR A 1 216 ? 8.908 -5.454 -5.054 1.00 94.81 216 THR A N 1
ATOM 1649 C CA . THR A 1 216 ? 10.206 -5.682 -4.414 1.00 94.81 216 THR A CA 1
ATOM 1650 C C . THR A 1 216 ? 10.827 -7.003 -4.847 1.00 94.81 216 THR A C 1
ATOM 1652 O O . THR A 1 216 ? 10.147 -7.910 -5.344 1.00 94.81 216 THR A O 1
ATOM 1655 N N . GLY A 1 217 ? 12.151 -7.077 -4.740 1.00 95.44 217 GLY A N 1
ATOM 1656 C CA . GLY A 1 217 ? 12.901 -8.291 -5.022 1.00 95.44 217 GLY A CA 1
ATOM 1657 C C . GLY A 1 217 ? 14.406 -8.070 -5.106 1.00 95.44 217 GLY A C 1
ATOM 1658 O O . GLY A 1 217 ? 14.924 -6.983 -4.845 1.00 95.44 217 GLY A O 1
ATOM 1659 N N . VAL A 1 218 ? 15.119 -9.116 -5.520 1.00 97.56 218 VAL A N 1
ATOM 1660 C CA . VAL A 1 218 ? 16.584 -9.133 -5.620 1.00 97.56 218 VAL A CA 1
ATOM 1661 C C . VAL A 1 218 ? 17.036 -9.018 -7.070 1.00 97.56 218 VAL A C 1
ATOM 1663 O O . VAL A 1 218 ? 16.586 -9.759 -7.944 1.00 97.56 218 VAL A O 1
ATOM 1666 N N . VAL A 1 219 ? 17.985 -8.121 -7.330 1.00 98.25 219 VAL A N 1
ATOM 1667 C CA . VAL A 1 219 ? 18.607 -7.953 -8.649 1.00 98.25 219 VAL A CA 1
ATOM 1668 C C . VAL A 1 219 ? 19.486 -9.163 -8.975 1.00 98.25 219 VAL A C 1
ATOM 1670 O O . VAL A 1 219 ? 20.460 -9.443 -8.273 1.00 98.25 219 VAL A O 1
ATOM 1673 N N . THR A 1 220 ? 19.176 -9.873 -10.062 1.00 97.94 220 THR A N 1
ATOM 1674 C CA . THR A 1 220 ? 19.886 -11.102 -10.475 1.00 97.94 220 THR A CA 1
ATOM 1675 C C . THR A 1 220 ? 20.680 -10.966 -11.772 1.00 97.94 220 THR A C 1
ATOM 1677 O O . THR A 1 220 ? 21.668 -11.680 -11.943 1.00 97.94 220 THR A O 1
ATOM 1680 N N . SER A 1 221 ? 20.293 -10.042 -12.655 1.00 97.69 221 SER A N 1
ATOM 1681 C CA . SER A 1 221 ? 21.039 -9.662 -13.864 1.00 97.69 221 SER A CA 1
ATOM 1682 C C . SER A 1 221 ? 20.849 -8.178 -14.150 1.00 97.69 221 SER A C 1
ATOM 1684 O O . SER A 1 221 ? 19.816 -7.612 -13.789 1.00 97.69 221 SER A O 1
ATOM 1686 N N . VAL A 1 222 ? 21.840 -7.575 -14.804 1.00 97.19 222 VAL A N 1
ATOM 1687 C CA . VAL A 1 222 ? 21.809 -6.202 -15.316 1.00 97.19 222 VAL A CA 1
ATOM 1688 C C . VAL A 1 222 ? 22.492 -6.210 -16.678 1.00 97.19 222 VAL A C 1
ATOM 1690 O O . VAL A 1 222 ? 23.695 -6.459 -16.765 1.00 97.19 222 VAL A O 1
ATOM 1693 N N . ASP A 1 223 ? 21.729 -5.916 -17.723 1.00 95.44 223 ASP A N 1
ATOM 1694 C CA . ASP A 1 223 ? 22.167 -5.954 -19.112 1.00 95.44 223 ASP A CA 1
ATOM 1695 C C . ASP A 1 223 ? 21.916 -4.592 -19.775 1.00 95.44 223 ASP A C 1
ATOM 1697 O O . ASP A 1 223 ? 20.816 -4.048 -19.722 1.00 95.44 223 ASP A O 1
ATOM 1701 N N . GLN A 1 224 ? 22.949 -4.017 -20.393 1.00 93.06 224 GLN A N 1
ATOM 1702 C CA . GLN A 1 224 ? 22.837 -2.770 -21.155 1.00 93.06 224 GLN A CA 1
ATOM 1703 C C . GLN A 1 224 ? 22.494 -3.096 -22.606 1.00 93.06 224 GLN A C 1
ATOM 1705 O O . GLN A 1 224 ? 23.296 -3.731 -23.296 1.00 93.06 224 GLN A O 1
ATOM 1710 N N . ILE A 1 225 ? 21.342 -2.636 -23.086 1.00 92.81 225 ILE A N 1
ATOM 1711 C CA . ILE A 1 225 ? 20.881 -2.898 -24.447 1.00 92.81 225 ILE A CA 1
ATOM 1712 C C . ILE A 1 225 ? 21.179 -1.676 -25.308 1.00 92.81 225 ILE A C 1
ATOM 1714 O O . ILE A 1 225 ? 20.693 -0.571 -25.086 1.00 92.81 225 ILE A O 1
ATOM 1718 N N . THR A 1 226 ? 22.094 -1.838 -26.264 1.00 88.50 226 THR A N 1
ATOM 1719 C CA . THR A 1 226 ? 22.543 -0.727 -27.116 1.00 88.50 226 THR A CA 1
ATOM 1720 C C . THR A 1 226 ? 21.548 -0.405 -28.223 1.00 88.50 226 THR A C 1
ATOM 1722 O O . THR A 1 226 ? 21.593 0.696 -28.759 1.00 88.50 226 THR A O 1
ATOM 1725 N N . GLU A 1 227 ? 20.661 -1.338 -28.577 1.00 91.69 227 GLU A N 1
ATOM 1726 C CA . GLU A 1 227 ? 19.686 -1.165 -29.657 1.00 91.69 227 GLU A CA 1
ATOM 1727 C C . GLU A 1 227 ? 18.704 -0.027 -29.350 1.00 91.69 227 GLU A C 1
ATOM 1729 O O . GLU A 1 227 ? 18.654 0.949 -30.104 1.00 91.69 227 GLU A O 1
ATOM 1734 N N . ASP A 1 228 ? 18.001 -0.114 -28.221 1.00 91.31 228 ASP A N 1
ATOM 1735 C CA . ASP A 1 228 ? 17.031 0.874 -27.738 1.00 91.31 228 ASP A CA 1
ATOM 1736 C C . ASP A 1 228 ? 17.581 1.820 -26.663 1.00 91.31 228 ASP A C 1
ATOM 1738 O O . ASP A 1 228 ? 16.989 2.867 -26.424 1.00 91.31 228 ASP A O 1
ATOM 1742 N N . GLY A 1 229 ? 18.766 1.529 -26.119 1.00 93.94 229 GLY A N 1
ATOM 1743 C CA . GLY A 1 229 ? 19.438 2.368 -25.129 1.00 93.94 229 GLY A CA 1
ATOM 1744 C C . GLY A 1 229 ? 18.987 2.114 -23.692 1.00 93.94 229 GLY A C 1
ATOM 1745 O O . GLY A 1 229 ? 19.370 2.879 -22.798 1.00 93.94 229 GLY A O 1
ATOM 1746 N N . ASP A 1 230 ? 18.223 1.049 -23.461 1.00 96.62 230 ASP A N 1
ATOM 1747 C CA . ASP A 1 230 ? 17.660 0.725 -22.158 1.00 96.62 230 ASP A CA 1
ATOM 1748 C C . ASP A 1 230 ? 18.622 -0.147 -21.331 1.00 96.62 230 ASP A C 1
ATOM 1750 O O . ASP A 1 230 ? 19.555 -0.785 -21.837 1.00 96.62 230 ASP A O 1
ATOM 1754 N N . VAL A 1 231 ? 18.422 -0.165 -20.011 1.00 97.56 231 VAL A N 1
ATOM 1755 C CA . VAL A 1 231 ? 19.024 -1.174 -19.125 1.00 97.56 231 VAL A CA 1
ATOM 1756 C C . VAL A 1 231 ? 17.950 -2.146 -18.688 1.00 97.56 231 VAL A C 1
ATOM 1758 O O . VAL A 1 231 ? 16.970 -1.742 -18.067 1.00 97.56 231 VAL A O 1
ATOM 1761 N N . HIS A 1 232 ? 18.178 -3.426 -18.957 1.00 96.81 232 HIS A N 1
ATOM 1762 C CA . HIS A 1 232 ? 17.296 -4.511 -18.569 1.00 96.81 232 HIS A CA 1
ATOM 1763 C C . HIS A 1 232 ? 17.826 -5.130 -17.283 1.00 96.81 232 HIS A C 1
ATOM 1765 O O . HIS A 1 232 ? 18.965 -5.591 -17.201 1.00 96.81 232 HIS A O 1
ATOM 1771 N N . ILE A 1 233 ? 16.981 -5.151 -16.265 1.00 98.31 233 ILE A N 1
ATOM 1772 C CA . ILE A 1 233 ? 17.259 -5.745 -14.968 1.00 98.31 233 ILE A CA 1
ATOM 1773 C C . ILE A 1 233 ? 16.382 -6.985 -14.832 1.00 98.31 233 ILE A C 1
ATOM 1775 O O . ILE A 1 233 ? 15.180 -6.943 -15.088 1.00 98.31 233 ILE A O 1
ATOM 1779 N N . TRP A 1 234 ? 16.975 -8.102 -14.419 1.00 98.31 234 TRP A N 1
ATOM 1780 C CA . TRP A 1 234 ? 16.208 -9.279 -14.012 1.00 98.31 234 TRP A CA 1
ATOM 1781 C C . TRP A 1 234 ? 16.001 -9.239 -12.508 1.00 98.31 234 TRP A C 1
ATOM 1783 O O . TRP A 1 234 ? 16.953 -9.377 -11.734 1.00 98.31 234 TRP A O 1
ATOM 1793 N N . LEU A 1 235 ? 14.749 -9.077 -12.103 1.00 98.50 235 LEU A N 1
ATOM 1794 C CA . LEU A 1 235 ? 14.346 -9.024 -10.710 1.00 98.50 235 LEU A CA 1
ATOM 1795 C C . LEU A 1 235 ? 13.767 -10.374 -10.281 1.00 98.50 235 LEU A C 1
ATOM 1797 O O . LEU A 1 235 ? 12.736 -10.818 -10.796 1.00 98.50 235 LEU A O 1
ATOM 1801 N N . HIS A 1 236 ? 14.417 -11.015 -9.314 1.00 98.19 236 HIS A N 1
ATOM 1802 C CA . HIS A 1 236 ? 13.808 -12.117 -8.586 1.00 98.19 236 HIS A CA 1
ATOM 1803 C C . HIS A 1 236 ? 12.844 -11.528 -7.563 1.00 98.19 236 HIS A C 1
ATOM 1805 O O . HIS A 1 236 ? 13.275 -11.059 -6.513 1.00 98.19 236 HIS A O 1
ATOM 1811 N N . VAL A 1 237 ? 11.564 -11.482 -7.923 1.00 93.56 237 VAL A N 1
ATOM 1812 C CA . VAL A 1 237 ? 10.521 -10.839 -7.118 1.00 93.56 237 VAL A CA 1
ATOM 1813 C C . VAL A 1 237 ? 10.301 -11.553 -5.785 1.00 93.56 237 VAL A C 1
ATOM 1815 O O . VAL A 1 237 ? 10.450 -12.776 -5.701 1.00 93.56 237 VAL A O 1
ATOM 1818 N N . ASP A 1 238 ? 9.892 -10.798 -4.768 1.00 89.62 238 ASP A N 1
ATOM 1819 C CA . ASP A 1 238 ? 9.514 -11.371 -3.476 1.00 89.62 238 ASP A CA 1
ATOM 1820 C C . ASP A 1 238 ? 8.264 -12.266 -3.589 1.00 89.62 238 ASP A C 1
ATOM 1822 O O . ASP A 1 238 ? 7.482 -12.139 -4.545 1.00 89.62 238 ASP A O 1
ATOM 1826 N N . PRO A 1 239 ? 8.053 -13.213 -2.650 1.00 84.62 239 PRO A N 1
ATOM 1827 C CA . PRO A 1 239 ? 6.995 -14.217 -2.758 1.00 84.62 239 PRO A CA 1
ATOM 1828 C C . PRO A 1 239 ? 5.588 -13.649 -2.974 1.00 84.62 239 PRO A C 1
ATOM 1830 O O . PRO A 1 239 ? 4.796 -14.241 -3.712 1.00 84.62 239 PRO A O 1
ATOM 1833 N N . GLU A 1 240 ? 5.269 -12.504 -2.373 1.00 81.50 240 GLU A N 1
ATOM 1834 C CA . GLU A 1 240 ? 3.990 -11.811 -2.532 1.00 81.50 240 GLU A CA 1
ATOM 1835 C C . GLU A 1 240 ? 3.755 -11.290 -3.958 1.00 81.50 240 GLU A C 1
ATOM 1837 O O . GLU A 1 240 ? 2.603 -11.147 -4.360 1.00 81.50 240 GLU A O 1
ATOM 1842 N N . PHE A 1 241 ? 4.814 -11.087 -4.751 1.00 88.81 241 PHE A N 1
ATOM 1843 C CA . PHE A 1 241 ? 4.772 -10.611 -6.139 1.00 88.81 241 PHE A CA 1
ATOM 1844 C C . PHE A 1 241 ? 4.933 -11.732 -7.174 1.00 88.81 241 PHE A C 1
ATOM 1846 O O . PHE A 1 241 ? 4.890 -11.474 -8.378 1.00 88.81 241 PHE A O 1
ATOM 1853 N N . ALA A 1 242 ? 5.049 -12.994 -6.747 1.00 82.81 242 ALA A N 1
ATOM 1854 C CA . ALA A 1 242 ? 5.224 -14.137 -7.649 1.00 82.81 242 ALA A CA 1
ATOM 1855 C C . ALA A 1 242 ? 4.106 -14.268 -8.708 1.00 82.81 242 ALA A C 1
ATOM 1857 O O . ALA A 1 242 ? 4.317 -14.864 -9.764 1.00 82.81 242 ALA A O 1
ATOM 1858 N N . TYR A 1 243 ? 2.926 -13.689 -8.458 1.00 88.56 243 TYR A N 1
ATOM 1859 C CA . TYR A 1 243 ? 1.804 -13.658 -9.402 1.00 88.56 243 TYR A CA 1
ATOM 1860 C C . TYR A 1 243 ? 2.056 -12.803 -10.659 1.00 88.56 243 TYR A C 1
ATOM 1862 O O . TYR A 1 243 ? 1.307 -12.928 -11.629 1.00 88.56 243 TYR A O 1
ATOM 1870 N N . LEU A 1 244 ? 3.088 -11.952 -10.657 1.00 90.31 244 LEU A N 1
ATOM 1871 C CA . LEU A 1 244 ? 3.496 -11.132 -11.805 1.00 90.31 244 LEU A CA 1
ATOM 1872 C C . LEU A 1 244 ? 4.370 -11.903 -12.805 1.00 90.31 244 LEU A C 1
ATOM 1874 O O . LEU A 1 244 ? 4.578 -11.460 -13.931 1.00 90.31 244 LEU A O 1
ATOM 1878 N N . ILE A 1 245 ? 4.885 -13.072 -12.423 1.00 95.06 245 ILE A N 1
ATOM 1879 C CA . ILE A 1 245 ? 5.725 -13.895 -13.293 1.00 95.06 245 ILE A CA 1
ATOM 1880 C C . ILE A 1 245 ? 4.841 -14.763 -14.186 1.00 95.06 245 ILE A C 1
ATOM 1882 O O . ILE A 1 245 ? 4.046 -15.572 -13.704 1.00 95.06 245 ILE A O 1
ATOM 1886 N N . ASN A 1 246 ? 5.006 -14.637 -15.504 1.00 90.25 246 ASN A N 1
ATOM 1887 C CA . ASN A 1 246 ? 4.274 -15.451 -16.471 1.00 90.25 246 ASN A CA 1
ATOM 1888 C C . ASN A 1 246 ? 5.129 -16.594 -17.061 1.00 90.25 246 ASN A C 1
ATOM 1890 O O . ASN A 1 246 ? 6.329 -16.718 -16.809 1.00 90.25 246 ASN A O 1
ATOM 1894 N N . GLU A 1 247 ? 4.510 -17.454 -17.876 1.00 95.06 247 GLU A N 1
ATOM 1895 C CA . GLU A 1 247 ? 5.188 -18.611 -18.487 1.00 95.06 247 GLU A CA 1
ATOM 1896 C C . GLU A 1 247 ? 6.385 -18.223 -19.374 1.00 95.06 247 GLU A C 1
ATOM 1898 O O . GLU A 1 247 ? 7.362 -18.970 -19.462 1.00 95.06 247 GLU A O 1
ATOM 1903 N N . ASN A 1 248 ? 6.338 -17.053 -20.013 1.00 95.94 248 ASN A N 1
ATOM 1904 C CA . ASN A 1 248 ? 7.420 -16.556 -20.857 1.00 95.94 248 ASN A CA 1
ATOM 1905 C C . ASN A 1 248 ? 8.580 -16.011 -20.017 1.00 95.94 248 ASN A C 1
ATOM 1907 O O . ASN A 1 248 ? 9.724 -16.299 -20.359 1.00 95.94 248 ASN A O 1
ATOM 1911 N N . ASN A 1 249 ? 8.320 -15.357 -18.878 1.00 97.38 249 ASN A N 1
ATOM 1912 C CA . ASN A 1 249 ? 9.376 -15.025 -17.913 1.00 97.38 249 ASN A CA 1
ATOM 1913 C C . ASN A 1 249 ? 10.098 -16.289 -17.428 1.00 97.38 249 ASN A C 1
ATOM 1915 O O . ASN A 1 249 ? 11.326 -16.339 -17.384 1.00 97.38 249 ASN A O 1
ATOM 1919 N N . ILE A 1 250 ? 9.350 -17.351 -17.111 1.00 95.06 250 ILE A N 1
ATOM 1920 C CA . ILE A 1 250 ? 9.932 -18.640 -16.702 1.00 95.06 250 ILE A CA 1
ATOM 1921 C C . ILE A 1 250 ? 10.817 -19.210 -17.812 1.00 95.06 250 IL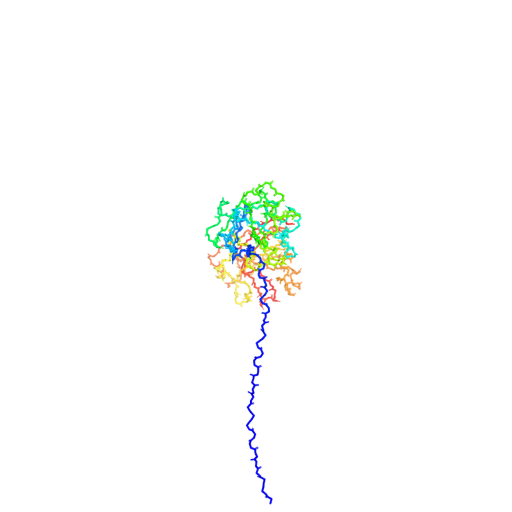E A C 1
ATOM 1923 O O . ILE A 1 250 ? 11.934 -19.662 -17.557 1.00 95.06 250 ILE A O 1
ATOM 1927 N N . LYS A 1 251 ? 10.324 -19.189 -19.051 1.00 95.81 251 LYS A N 1
ATOM 1928 C CA . LYS A 1 251 ? 10.997 -19.816 -20.188 1.00 95.81 251 LYS A CA 1
ATOM 1929 C C . LYS A 1 251 ? 12.224 -19.046 -20.677 1.00 95.81 251 LYS A C 1
ATOM 1931 O O . LYS A 1 251 ? 13.196 -19.684 -21.077 1.00 95.81 251 LYS A O 1
ATOM 1936 N N . TYR A 1 252 ? 12.169 -17.716 -20.684 1.00 94.75 252 TYR A N 1
ATOM 1937 C CA . TYR A 1 252 ? 13.161 -16.872 -21.358 1.00 94.75 252 TYR A CA 1
ATOM 1938 C C . TYR A 1 252 ? 13.972 -15.985 -20.407 1.00 94.75 252 TYR A C 1
ATOM 1940 O O . TYR A 1 252 ? 15.080 -15.598 -20.762 1.00 94.75 252 TYR A O 1
ATOM 1948 N N . ASN A 1 253 ? 13.478 -15.731 -19.191 1.00 95.12 253 ASN A N 1
ATOM 1949 C CA . ASN A 1 253 ? 14.103 -14.841 -18.200 1.00 95.12 253 ASN A CA 1
ATOM 1950 C C . ASN A 1 253 ? 14.428 -15.568 -16.880 1.00 95.12 253 ASN A C 1
ATOM 1952 O O . ASN A 1 253 ? 14.616 -14.946 -15.835 1.00 95.12 253 ASN A O 1
ATOM 1956 N N . GLY A 1 254 ? 14.454 -16.907 -16.895 1.00 95.19 254 GLY A N 1
ATOM 1957 C CA . GLY A 1 254 ? 14.796 -17.724 -15.726 1.00 95.19 254 GLY A CA 1
ATOM 1958 C C . GLY A 1 254 ? 13.813 -17.603 -14.556 1.00 95.19 254 GLY A C 1
ATOM 1959 O O . GLY A 1 254 ? 14.188 -17.892 -13.425 1.00 95.19 254 GLY A O 1
ATOM 1960 N N . GLY A 1 255 ? 12.575 -17.172 -14.817 1.00 96.44 255 GLY A N 1
ATOM 1961 C CA . GLY A 1 255 ? 11.567 -16.915 -13.784 1.00 96.44 255 GLY A CA 1
ATOM 1962 C C . GLY A 1 255 ? 11.667 -15.538 -13.128 1.00 96.44 255 GLY A C 1
ATOM 1963 O O . GLY A 1 255 ? 10.979 -15.306 -12.141 1.00 96.44 255 GLY A O 1
ATOM 1964 N N . ASN A 1 256 ? 12.494 -14.636 -13.661 1.00 98.44 256 ASN A N 1
ATOM 1965 C CA . ASN A 1 256 ? 12.603 -13.262 -13.180 1.00 98.44 256 ASN A CA 1
ATOM 1966 C C . ASN A 1 256 ? 11.658 -12.326 -13.939 1.00 98.44 256 ASN A C 1
ATOM 1968 O O . ASN A 1 256 ? 11.352 -12.540 -15.120 1.00 98.44 256 ASN A O 1
ATOM 1972 N N . LEU A 1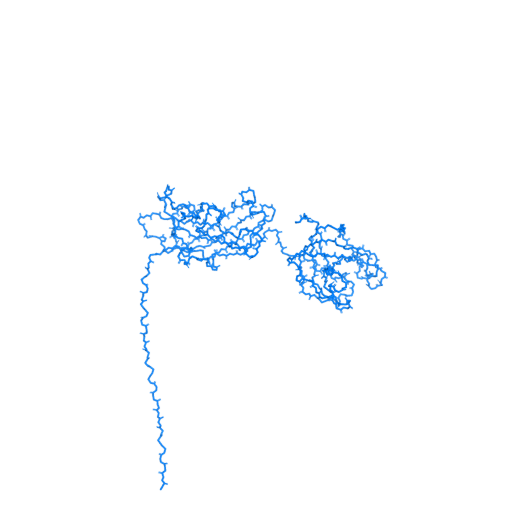 257 ? 11.229 -11.267 -13.256 1.00 98.50 257 LEU A N 1
ATOM 1973 C CA . LEU A 1 257 ? 10.544 -10.142 -13.876 1.00 98.50 257 LEU A CA 1
ATOM 1974 C C . LEU A 1 257 ? 11.585 -9.284 -14.600 1.00 98.50 257 LEU A C 1
ATOM 1976 O O . LEU A 1 257 ? 12.661 -9.037 -14.052 1.00 98.50 257 LEU A O 1
ATOM 1980 N N . VAL A 1 258 ? 11.282 -8.857 -15.824 1.00 98.12 258 VAL A N 1
ATOM 1981 C CA . VAL A 1 258 ? 12.137 -7.904 -16.541 1.00 98.12 258 VAL A CA 1
ATOM 1982 C C . VAL A 1 258 ? 11.772 -6.495 -16.092 1.00 98.12 258 VAL A C 1
ATOM 1984 O O . VAL A 1 258 ? 10.612 -6.194 -15.833 1.00 98.12 258 VAL A O 1
ATOM 1987 N N . VAL A 1 259 ? 12.764 -5.641 -15.918 1.00 98.19 259 VAL A N 1
ATOM 1988 C CA . VAL A 1 259 ? 12.586 -4.269 -15.456 1.00 98.19 259 VAL A CA 1
ATOM 1989 C C . VAL A 1 259 ? 13.456 -3.384 -16.331 1.00 98.19 259 VAL A C 1
ATOM 1991 O O . VAL A 1 259 ? 14.652 -3.646 -16.435 1.00 98.19 259 VAL A O 1
ATOM 1994 N N . GLU A 1 260 ? 12.879 -2.361 -16.957 1.00 97.31 260 GLU A N 1
ATOM 1995 C CA . GLU A 1 260 ? 13.583 -1.578 -17.980 1.00 97.31 260 GLU A CA 1
ATOM 1996 C C . GLU A 1 260 ? 13.731 -0.107 -17.579 1.00 97.31 260 GLU A C 1
ATOM 1998 O O . GLU A 1 260 ? 12.758 0.615 -17.330 1.00 97.31 260 GLU A O 1
ATOM 2003 N N . VAL A 1 261 ? 14.995 0.323 -17.496 1.00 97.44 261 VAL A N 1
ATOM 2004 C CA . VAL A 1 261 ? 15.401 1.715 -17.281 1.00 97.44 261 VAL A CA 1
ATOM 2005 C C . VAL A 1 261 ? 15.638 2.353 -18.641 1.00 97.44 261 VAL A C 1
ATOM 2007 O O . VAL A 1 261 ? 16.661 2.093 -19.278 1.00 97.44 261 VAL A O 1
ATOM 2010 N N . ILE A 1 262 ? 14.687 3.175 -19.081 1.00 97.56 262 ILE A N 1
ATOM 2011 C CA . ILE A 1 262 ? 14.681 3.692 -20.451 1.00 97.56 262 ILE A CA 1
ATOM 2012 C C . ILE A 1 262 ? 15.778 4.724 -20.709 1.00 97.56 262 ILE A C 1
ATOM 2014 O O . ILE A 1 262 ? 16.083 5.528 -19.825 1.00 97.56 262 ILE A O 1
ATOM 2018 N N . CYS A 1 263 ? 16.322 4.772 -21.925 1.00 96.19 263 CYS A N 1
ATOM 2019 C CA . CYS A 1 263 ? 17.232 5.840 -22.364 1.00 96.19 263 CYS A CA 1
ATOM 2020 C C . CYS A 1 263 ? 18.434 6.073 -21.426 1.00 96.19 263 CYS A C 1
ATOM 2022 O O . CYS A 1 263 ? 18.892 7.204 -21.239 1.00 96.19 263 CYS A O 1
ATOM 2024 N N . ASN A 1 264 ? 18.943 5.010 -20.805 1.00 94.81 264 ASN A N 1
ATOM 2025 C CA . ASN A 1 264 ? 20.095 5.083 -19.908 1.00 94.81 264 ASN A CA 1
ATOM 2026 C C . ASN A 1 264 ? 21.409 5.316 -20.679 1.00 94.81 264 ASN A C 1
ATOM 2028 O O . ASN A 1 264 ? 22.401 5.793 -20.128 1.00 94.81 264 ASN A O 1
ATOM 2032 N N . GLN A 1 265 ? 21.429 4.977 -21.967 1.00 91.56 265 GLN A N 1
ATOM 2033 C CA . GLN A 1 265 ? 22.541 5.238 -22.873 1.00 91.56 265 GLN A CA 1
ATOM 2034 C C . GLN A 1 265 ? 22.036 5.672 -24.250 1.00 91.56 265 GLN A C 1
ATOM 2036 O O . GLN A 1 265 ? 20.857 5.543 -24.564 1.00 91.56 265 GLN A O 1
ATOM 2041 N N . LEU A 1 266 ? 22.936 6.196 -25.089 1.00 90.56 266 LEU A N 1
ATOM 2042 C CA . LEU A 1 266 ? 22.577 6.599 -26.447 1.00 90.56 266 LEU A CA 1
ATOM 2043 C C . LEU A 1 266 ? 22.184 5.356 -27.271 1.00 90.56 266 LEU A C 1
ATOM 2045 O O . LEU A 1 266 ? 23.057 4.510 -27.488 1.00 90.56 266 LEU A O 1
ATOM 2049 N N . PRO A 1 267 ? 20.939 5.263 -27.775 1.00 94.81 267 PRO A N 1
ATOM 2050 C CA . PRO A 1 267 ? 20.502 4.110 -28.560 1.00 94.81 267 PRO A CA 1
ATOM 2051 C C . PRO A 1 267 ? 21.261 4.018 -29.885 1.00 94.81 267 PRO A C 1
ATOM 2053 O O . PRO A 1 267 ? 21.756 5.029 -30.390 1.00 94.81 267 PRO A O 1
ATOM 2056 N N . GLU A 1 268 ? 21.324 2.841 -30.502 1.00 94.00 268 GLU A N 1
ATOM 2057 C CA . GLU A 1 268 ? 21.829 2.650 -31.865 1.00 94.00 268 GLU A CA 1
ATOM 2058 C C . GLU A 1 268 ? 20.717 2.835 -32.906 1.00 94.00 268 GLU A C 1
ATOM 2060 O O . GLU A 1 268 ? 20.957 3.479 -33.945 1.00 94.00 268 GLU A O 1
ATOM 2065 N N . ASP A 1 269 ? 19.507 2.348 -32.608 1.00 93.56 269 ASP A N 1
ATOM 2066 C CA . ASP A 1 269 ? 18.342 2.428 -33.486 1.00 93.56 269 ASP A CA 1
ATOM 2067 C C . ASP A 1 269 ? 17.899 3.892 -33.702 1.00 93.56 269 ASP A C 1
ATOM 2069 O O . ASP A 1 269 ? 17.749 4.657 -32.745 1.00 93.56 269 ASP A O 1
ATOM 2073 N N . PRO A 1 270 ? 17.685 4.343 -34.954 1.00 93.19 270 PRO A N 1
ATOM 2074 C CA . PRO A 1 270 ? 17.281 5.722 -35.229 1.00 93.19 270 PRO A CA 1
ATOM 2075 C C . PRO A 1 270 ? 15.932 6.135 -34.628 1.00 93.19 270 PRO A C 1
ATOM 2077 O O . PRO A 1 270 ? 15.749 7.316 -34.338 1.00 93.19 270 PRO A O 1
ATOM 2080 N N . VAL A 1 271 ? 14.987 5.204 -34.467 1.00 92.88 271 VAL A N 1
ATOM 2081 C CA . VAL A 1 271 ? 13.677 5.489 -33.864 1.00 92.88 271 VAL A CA 1
ATOM 2082 C C . VAL A 1 271 ? 13.817 5.577 -32.349 1.00 92.88 271 VAL A C 1
ATOM 2084 O O . VAL A 1 271 ? 13.265 6.500 -31.754 1.00 92.88 271 VAL A O 1
ATOM 2087 N N . ALA A 1 272 ? 14.602 4.690 -31.734 1.00 93.44 272 ALA A N 1
ATOM 2088 C CA . ALA A 1 272 ? 14.921 4.770 -30.309 1.00 93.44 272 ALA A CA 1
ATOM 2089 C C . ALA A 1 272 ? 15.669 6.067 -29.964 1.00 93.44 272 ALA A C 1
ATOM 2091 O O . ALA A 1 272 ? 15.301 6.760 -29.020 1.00 93.44 272 ALA A O 1
ATOM 2092 N N . LYS A 1 273 ? 16.635 6.488 -30.796 1.00 95.38 273 LYS A N 1
ATOM 2093 C CA . LYS A 1 273 ? 17.308 7.795 -30.650 1.00 95.38 273 LYS A CA 1
ATOM 2094 C C . LYS A 1 273 ? 16.324 8.959 -30.599 1.00 95.38 273 LYS A C 1
ATOM 2096 O O . LYS A 1 273 ? 16.529 9.881 -29.819 1.00 95.38 273 LYS A O 1
ATOM 2101 N N . ALA A 1 274 ? 15.293 8.929 -31.444 1.00 94.44 274 ALA A N 1
ATOM 2102 C CA . ALA A 1 274 ? 14.268 9.967 -31.470 1.00 94.44 274 ALA A CA 1
ATOM 2103 C C . ALA A 1 274 ? 13.356 9.908 -30.233 1.00 94.44 274 ALA A C 1
ATOM 2105 O O . ALA A 1 274 ? 12.975 10.955 -29.723 1.00 94.44 274 ALA A O 1
ATOM 2106 N N . ALA A 1 275 ? 13.032 8.711 -29.727 1.00 95.12 275 ALA A N 1
ATOM 2107 C CA . ALA A 1 275 ? 12.281 8.553 -28.479 1.00 95.12 275 ALA A CA 1
ATOM 2108 C C . ALA A 1 275 ? 13.057 9.121 -27.273 1.00 95.12 275 ALA A C 1
ATOM 2110 O O . ALA A 1 275 ? 12.491 9.859 -26.469 1.00 95.12 275 ALA A O 1
ATOM 2111 N N . CYS A 1 276 ? 14.368 8.883 -27.202 1.00 96.06 276 CYS A N 1
ATOM 2112 C CA . CYS A 1 276 ? 15.226 9.407 -26.137 1.00 96.06 276 CYS A CA 1
ATOM 2113 C C . CYS A 1 276 ? 15.652 10.877 -26.320 1.00 96.06 276 CYS A C 1
ATOM 2115 O O . CYS A 1 276 ? 16.382 11.417 -25.488 1.00 96.06 276 CYS A O 1
ATOM 2117 N N . GLU A 1 277 ? 15.250 11.555 -27.401 1.00 94.44 277 GLU A N 1
ATOM 2118 C CA . GLU A 1 277 ? 15.729 12.907 -27.693 1.00 94.44 277 GLU A CA 1
ATOM 2119 C C . GLU A 1 277 ? 15.259 13.920 -26.634 1.00 94.44 277 GLU A C 1
ATOM 2121 O O . GLU A 1 277 ? 14.067 14.112 -26.402 1.00 94.44 277 GLU A O 1
ATOM 2126 N N . GLY A 1 278 ? 16.218 14.608 -26.005 1.00 91.88 278 GLY A N 1
ATOM 2127 C CA . GLY A 1 278 ? 15.943 15.638 -24.998 1.00 91.88 278 GLY A CA 1
ATOM 2128 C C . GLY A 1 278 ? 15.555 15.105 -23.615 1.00 91.88 278 GLY A C 1
ATOM 2129 O O . GLY A 1 278 ? 15.241 15.915 -22.744 1.00 91.88 278 GLY A O 1
ATOM 2130 N N . TYR A 1 279 ? 15.606 13.787 -23.409 1.00 95.12 279 TYR A N 1
ATOM 2131 C CA . TYR A 1 279 ? 15.408 13.134 -22.119 1.00 95.12 279 TYR A CA 1
ATOM 2132 C C . TYR A 1 279 ? 16.733 12.593 -21.574 1.00 95.12 279 TYR A C 1
ATOM 2134 O O . TYR A 1 279 ? 17.557 12.066 -22.320 1.00 95.12 279 TYR A O 1
ATOM 2142 N N . GLU A 1 280 ? 16.937 12.735 -20.267 1.00 90.56 280 GLU A N 1
ATOM 2143 C CA . GLU A 1 280 ? 18.073 12.170 -19.543 1.00 90.56 280 GLU A CA 1
ATOM 2144 C C . GLU A 1 280 ? 17.525 11.361 -18.368 1.00 90.56 280 GLU A C 1
ATOM 2146 O O . GLU A 1 280 ? 16.768 11.885 -17.547 1.00 90.56 280 GLU A O 1
ATOM 2151 N N . ASN A 1 281 ? 17.879 10.077 -18.306 1.00 92.56 281 ASN A N 1
ATOM 2152 C CA . ASN A 1 281 ? 17.493 9.228 -17.190 1.00 92.56 281 ASN A CA 1
ATOM 2153 C C . ASN A 1 281 ? 18.452 9.447 -16.007 1.00 92.56 281 ASN A C 1
ATOM 2155 O O . ASN A 1 281 ? 19.670 9.505 -16.177 1.00 92.56 281 ASN A O 1
ATOM 2159 N N . HIS A 1 282 ? 17.899 9.566 -14.800 1.00 91.56 282 HIS A N 1
ATOM 2160 C CA . HIS A 1 282 ? 18.650 9.775 -13.558 1.00 91.56 282 HIS A CA 1
ATOM 2161 C C . HIS A 1 282 ? 18.517 8.615 -12.566 1.00 91.56 282 HIS A C 1
ATOM 2163 O O . HIS A 1 282 ? 18.885 8.751 -11.400 1.00 91.56 282 HIS A O 1
ATOM 2169 N N . ILE A 1 283 ? 17.969 7.485 -13.003 1.00 94.81 283 ILE A N 1
ATOM 2170 C CA . ILE A 1 283 ? 17.858 6.291 -12.183 1.00 94.81 283 ILE A CA 1
ATOM 2171 C C . ILE A 1 283 ? 19.237 5.646 -12.028 1.00 94.81 283 ILE A C 1
ATOM 2173 O O . ILE A 1 283 ? 19.889 5.272 -13.001 1.00 94.81 283 ILE A O 1
ATOM 2177 N N . GLU A 1 284 ? 19.669 5.491 -10.779 1.00 94.12 284 GLU A N 1
ATOM 2178 C CA . GLU A 1 284 ? 20.880 4.749 -10.450 1.00 94.12 284 GLU A CA 1
ATOM 2179 C C . GLU A 1 284 ? 20.632 3.243 -10.601 1.00 94.12 284 GLU A C 1
ATOM 2181 O O . GLU A 1 284 ? 19.712 2.681 -10.004 1.00 94.12 284 GLU A O 1
ATOM 2186 N N . ILE A 1 285 ? 21.465 2.581 -11.408 1.00 96.00 285 ILE A N 1
ATOM 2187 C CA . ILE A 1 285 ? 21.358 1.140 -11.636 1.00 96.00 285 ILE A CA 1
ATOM 2188 C C . ILE A 1 285 ? 21.919 0.388 -10.415 1.00 96.00 285 ILE A C 1
ATOM 2190 O O . ILE A 1 285 ? 23.103 0.551 -10.100 1.00 96.00 285 ILE A O 1
ATOM 2194 N N . PRO A 1 286 ? 21.114 -0.447 -9.733 1.00 95.12 286 PRO A N 1
ATOM 2195 C CA . PRO A 1 286 ? 21.533 -1.163 -8.533 1.00 95.12 286 PRO A CA 1
ATOM 2196 C C . PRO A 1 286 ? 22.571 -2.246 -8.841 1.00 95.12 286 PRO A C 1
ATOM 2198 O O . PRO A 1 286 ? 22.643 -2.792 -9.946 1.00 95.12 286 PRO A O 1
ATOM 2201 N N . ALA A 1 287 ? 23.360 -2.604 -7.828 1.00 94.50 287 ALA A N 1
ATOM 2202 C CA . ALA A 1 287 ? 24.303 -3.709 -7.929 1.00 94.50 287 ALA A CA 1
ATOM 2203 C C . ALA A 1 287 ? 23.594 -5.077 -7.948 1.00 94.50 287 ALA A C 1
ATOM 2205 O O . ALA A 1 287 ? 22.498 -5.258 -7.416 1.00 94.50 287 ALA A O 1
ATOM 2206 N N . LEU A 1 288 ? 24.264 -6.081 -8.526 1.00 96.94 288 LEU A N 1
ATOM 2207 C CA . LEU A 1 288 ? 23.813 -7.471 -8.442 1.00 96.94 288 LEU A CA 1
ATOM 2208 C C . LEU A 1 288 ? 23.708 -7.914 -6.976 1.00 96.94 288 LEU A C 1
ATOM 2210 O O . LEU A 1 288 ? 24.629 -7.701 -6.187 1.00 96.94 288 LEU A O 1
ATOM 2214 N N . GLY A 1 289 ? 22.608 -8.582 -6.635 1.00 95.25 289 GLY A N 1
ATOM 2215 C CA . GLY A 1 289 ? 22.312 -9.054 -5.284 1.00 95.25 289 GLY A CA 1
ATOM 2216 C C . GLY A 1 289 ? 21.678 -8.009 -4.362 1.00 95.25 289 GLY A C 1
ATOM 2217 O O . GLY A 1 289 ? 21.322 -8.360 -3.238 1.00 95.25 289 GLY A O 1
ATOM 2218 N N . THR A 1 290 ? 21.510 -6.760 -4.804 1.00 93.94 290 THR A N 1
ATOM 2219 C CA . THR A 1 290 ? 20.794 -5.736 -4.036 1.00 93.94 290 THR A CA 1
ATOM 2220 C C . THR A 1 290 ? 19.297 -6.047 -3.992 1.00 93.94 290 THR A C 1
ATOM 2222 O O . THR A 1 290 ? 18.698 -6.396 -5.012 1.00 93.94 290 THR A O 1
ATOM 2225 N N . HIS A 1 291 ? 18.696 -5.895 -2.809 1.00 96.44 291 HIS A N 1
ATOM 2226 C CA . HIS A 1 291 ? 17.248 -5.914 -2.635 1.00 96.44 291 HIS A CA 1
ATOM 2227 C C . HIS A 1 291 ? 16.678 -4.520 -2.903 1.00 96.44 291 HIS A C 1
ATOM 2229 O O . HIS A 1 291 ? 17.137 -3.533 -2.320 1.00 96.44 291 HIS A O 1
ATOM 2235 N N . VAL A 1 292 ? 15.694 -4.414 -3.787 1.00 95.62 292 VAL A N 1
ATOM 2236 C CA . VAL A 1 292 ? 15.176 -3.130 -4.270 1.00 95.62 292 VAL A CA 1
ATOM 2237 C C . VAL A 1 292 ? 13.656 -3.076 -4.209 1.00 95.62 292 VAL A C 1
ATOM 2239 O O . VAL A 1 292 ? 12.991 -4.101 -4.307 1.00 95.62 292 VAL A O 1
ATOM 2242 N N . SER A 1 293 ? 13.122 -1.863 -4.085 1.00 94.62 293 SER A N 1
ATOM 2243 C CA . SER A 1 293 ? 11.734 -1.512 -4.382 1.00 94.62 293 SER A CA 1
ATOM 2244 C C . SER A 1 293 ? 11.698 -0.729 -5.689 1.00 94.62 293 SER A C 1
ATOM 2246 O O . SER A 1 293 ? 12.442 0.240 -5.850 1.00 94.62 293 SER A O 1
ATOM 2248 N N . ILE A 1 294 ? 10.875 -1.167 -6.638 1.00 97.00 294 ILE A N 1
ATOM 2249 C CA . ILE A 1 294 ? 10.772 -0.621 -7.994 1.00 97.00 294 ILE A CA 1
ATOM 2250 C C . ILE A 1 294 ? 9.336 -0.201 -8.246 1.00 97.00 294 ILE A C 1
ATOM 2252 O O . ILE A 1 294 ? 8.426 -0.999 -8.057 1.00 97.00 294 ILE A O 1
ATOM 2256 N N . THR A 1 295 ? 9.138 1.024 -8.729 1.00 96.31 295 THR A N 1
ATOM 2257 C CA . THR A 1 295 ? 7.821 1.529 -9.138 1.00 96.31 295 THR A CA 1
ATOM 2258 C C . THR A 1 295 ? 7.800 1.816 -10.629 1.00 96.31 295 THR A C 1
ATOM 2260 O O . THR A 1 295 ? 8.691 2.503 -11.127 1.00 96.31 295 THR A O 1
ATOM 2263 N N . GLY A 1 296 ? 6.780 1.337 -11.338 1.00 97.38 296 GLY A N 1
ATOM 2264 C CA . GLY A 1 296 ? 6.603 1.568 -12.772 1.00 97.38 296 GLY A CA 1
ATOM 2265 C C . GLY A 1 296 ? 5.335 0.926 -13.330 1.00 97.38 296 GLY A C 1
ATOM 2266 O O . GLY A 1 296 ? 4.544 0.336 -12.592 1.00 97.38 296 GLY A O 1
ATOM 2267 N N . SER A 1 297 ? 5.138 1.044 -14.642 1.00 97.75 297 SER A N 1
ATOM 2268 C CA . SER A 1 297 ? 4.005 0.409 -15.326 1.00 97.75 297 SER A CA 1
ATOM 2269 C C . SER A 1 297 ? 4.270 -1.082 -15.531 1.00 97.75 297 SER A C 1
ATOM 2271 O O . SER A 1 297 ? 5.331 -1.454 -16.024 1.00 97.75 297 SER A O 1
ATOM 2273 N N . TYR A 1 298 ? 3.306 -1.938 -15.186 1.00 97.62 298 TYR A N 1
ATOM 2274 C CA . TYR A 1 298 ? 3.399 -3.380 -15.421 1.00 97.62 298 TYR A CA 1
ATOM 2275 C C . TYR A 1 298 ? 2.756 -3.736 -16.755 1.00 97.62 298 TYR A C 1
ATOM 2277 O O . TYR A 1 298 ? 1.561 -3.506 -16.984 1.00 97.62 298 TYR A O 1
ATOM 2285 N N . VAL A 1 299 ? 3.556 -4.305 -17.648 1.00 98.12 299 VAL A N 1
ATOM 2286 C CA . VAL A 1 299 ? 3.182 -4.515 -19.044 1.00 98.12 299 VAL A CA 1
ATOM 2287 C C . VAL A 1 299 ? 3.572 -5.913 -19.515 1.00 98.12 299 VAL A C 1
ATOM 2289 O O . VAL A 1 299 ? 4.354 -6.623 -18.885 1.00 98.12 299 VAL A O 1
ATOM 2292 N N . ILE A 1 300 ? 2.986 -6.328 -20.635 1.00 96.81 300 ILE A N 1
ATOM 2293 C CA . ILE A 1 300 ? 3.399 -7.517 -21.382 1.00 96.81 300 ILE A CA 1
ATOM 2294 C C . ILE A 1 300 ? 3.970 -7.059 -22.721 1.00 96.81 300 ILE A C 1
ATOM 2296 O O . ILE A 1 300 ? 3.232 -6.454 -23.509 1.00 96.81 300 ILE A O 1
ATOM 2300 N N . ASP A 1 301 ? 5.225 -7.400 -23.015 1.00 94.62 301 ASP A N 1
ATOM 2301 C CA . ASP A 1 301 ? 5.813 -7.155 -24.334 1.00 94.62 301 ASP A CA 1
ATOM 2302 C C . ASP A 1 301 ? 5.307 -8.205 -25.331 1.00 94.62 301 ASP A C 1
ATOM 2304 O O . ASP A 1 301 ? 5.769 -9.350 -25.388 1.00 94.62 301 ASP A O 1
ATOM 2308 N N . VAL A 1 302 ? 4.313 -7.822 -26.137 1.00 90.50 302 VAL A N 1
ATOM 2309 C CA . VAL A 1 302 ? 3.675 -8.742 -27.086 1.00 90.50 302 VAL A CA 1
ATOM 2310 C C . VAL A 1 302 ? 4.471 -8.932 -28.380 1.00 90.50 302 VAL A C 1
ATOM 2312 O O . VAL A 1 302 ? 4.140 -9.837 -29.150 1.00 90.50 302 VAL A O 1
ATOM 2315 N N . ALA A 1 303 ? 5.505 -8.124 -28.635 1.00 84.81 303 ALA A N 1
ATOM 2316 C CA . ALA A 1 303 ? 6.389 -8.296 -29.788 1.00 84.81 303 ALA A CA 1
ATOM 2317 C C . ALA A 1 303 ? 7.578 -9.211 -29.464 1.00 84.81 303 ALA A C 1
ATOM 2319 O O . ALA A 1 303 ? 8.000 -9.988 -30.325 1.00 84.81 303 ALA A O 1
ATOM 2320 N N . PHE A 1 304 ? 8.065 -9.186 -28.222 1.00 76.75 304 PHE A N 1
ATOM 2321 C CA . PHE A 1 304 ? 9.213 -9.965 -27.769 1.00 76.75 304 PHE A CA 1
ATOM 2322 C C . PHE A 1 304 ? 8.798 -11.070 -26.801 1.00 76.75 304 PHE A C 1
ATOM 2324 O O . PHE A 1 304 ? 8.981 -11.016 -25.589 1.00 76.75 304 PHE A O 1
ATOM 2331 N N . GLN A 1 305 ? 8.283 -12.156 -27.378 1.00 82.25 305 GLN A N 1
ATOM 2332 C CA . GLN A 1 305 ? 8.043 -13.429 -26.688 1.00 82.25 305 GLN A CA 1
ATOM 2333 C C . GLN A 1 305 ? 6.957 -13.403 -25.596 1.00 82.25 305 GLN A C 1
ATOM 2335 O O . GLN A 1 305 ? 6.630 -14.474 -25.097 1.00 82.25 305 GLN A O 1
ATOM 2340 N N . GLY A 1 306 ? 6.336 -12.259 -25.279 1.00 90.88 306 GLY A N 1
ATOM 2341 C CA . GLY A 1 306 ? 5.191 -12.181 -24.366 1.00 90.88 306 GLY A CA 1
ATOM 2342 C C . GLY A 1 306 ? 5.556 -12.250 -22.885 1.00 90.88 306 GLY A C 1
ATOM 2343 O O . GLY A 1 306 ? 4.733 -12.717 -22.093 1.00 90.88 306 GLY A O 1
ATOM 2344 N N . HIS A 1 307 ? 6.783 -11.896 -22.512 1.00 95.06 307 HIS A N 1
ATOM 2345 C CA . HIS A 1 307 ? 7.191 -11.846 -21.111 1.00 95.06 307 HIS A CA 1
ATOM 2346 C C . HIS A 1 307 ? 6.611 -10.604 -20.424 1.00 95.06 307 HIS A C 1
ATOM 2348 O O . HIS A 1 307 ? 6.201 -9.650 -21.086 1.00 95.06 307 HIS A O 1
ATOM 2354 N N . ALA A 1 308 ? 6.466 -10.681 -19.105 1.00 97.06 308 ALA A N 1
ATOM 2355 C CA . ALA A 1 308 ? 6.004 -9.569 -18.295 1.00 97.06 308 ALA A CA 1
ATOM 2356 C C . ALA A 1 308 ? 7.185 -8.725 -17.820 1.00 97.06 308 ALA A C 1
ATOM 2358 O O . ALA A 1 308 ? 8.261 -9.263 -17.527 1.00 97.06 308 ALA A O 1
ATOM 2359 N N . GLU A 1 309 ? 6.959 -7.423 -17.709 1.00 97.88 309 GLU A N 1
ATOM 2360 C CA . GLU A 1 309 ? 7.989 -6.470 -17.320 1.00 97.88 309 GLU A CA 1
ATOM 2361 C C . GLU A 1 309 ? 7.413 -5.266 -16.565 1.00 97.88 309 GLU A C 1
ATOM 2363 O O . GLU A 1 309 ? 6.219 -4.965 -16.664 1.00 97.88 309 GLU A O 1
ATOM 2368 N N . ILE A 1 310 ? 8.274 -4.575 -15.815 1.00 98.44 310 ILE A N 1
ATOM 2369 C CA . ILE A 1 310 ? 8.024 -3.198 -15.387 1.00 98.44 310 ILE A CA 1
ATOM 2370 C C . ILE A 1 310 ? 8.733 -2.266 -16.375 1.00 98.44 310 ILE A C 1
ATOM 2372 O O . ILE A 1 310 ? 9.956 -2.127 -16.325 1.00 98.44 310 ILE A O 1
ATOM 2376 N N . HIS A 1 311 ? 7.962 -1.644 -17.267 1.00 97.44 311 HIS A N 1
ATOM 2377 C CA . HIS A 1 311 ? 8.450 -0.746 -18.314 1.00 97.44 311 HIS A CA 1
ATOM 2378 C C . HIS A 1 311 ? 7.397 0.343 -18.610 1.00 97.44 311 HIS A C 1
ATOM 2380 O O . HIS A 1 311 ? 6.269 0.016 -18.988 1.00 97.44 311 HIS A O 1
ATOM 2386 N N . PRO A 1 312 ? 7.747 1.639 -18.506 1.00 97.44 312 PRO A N 1
ATOM 2387 C CA . PRO A 1 312 ? 9.009 2.159 -17.982 1.00 97.44 312 PRO A CA 1
ATOM 2388 C C . PRO A 1 312 ? 8.990 2.152 -16.450 1.00 97.44 312 PRO A C 1
ATOM 2390 O O . PRO A 1 312 ? 7.925 2.289 -15.833 1.00 97.44 312 PRO A O 1
ATOM 2393 N N . ILE A 1 313 ? 10.160 2.047 -15.815 1.00 97.56 313 ILE A N 1
ATOM 2394 C CA . ILE A 1 313 ? 10.244 2.345 -14.382 1.00 97.56 313 ILE A CA 1
ATOM 2395 C C . ILE A 1 313 ? 10.265 3.849 -14.120 1.00 97.56 313 ILE A C 1
ATOM 2397 O O . ILE A 1 313 ? 10.902 4.618 -14.831 1.00 97.56 313 ILE A O 1
ATOM 2401 N N . THR A 1 314 ? 9.587 4.254 -13.053 1.00 96.12 314 THR A N 1
ATOM 2402 C CA . THR A 1 314 ? 9.609 5.616 -12.509 1.00 96.12 314 THR A CA 1
ATOM 2403 C C . THR A 1 314 ? 10.646 5.775 -11.408 1.00 96.12 314 THR A C 1
ATOM 2405 O O . THR A 1 314 ? 11.285 6.818 -11.306 1.00 96.12 314 THR A O 1
ATOM 2408 N N . SER A 1 315 ? 10.815 4.761 -10.558 1.00 94.75 315 SER A N 1
ATOM 2409 C CA . SER A 1 315 ?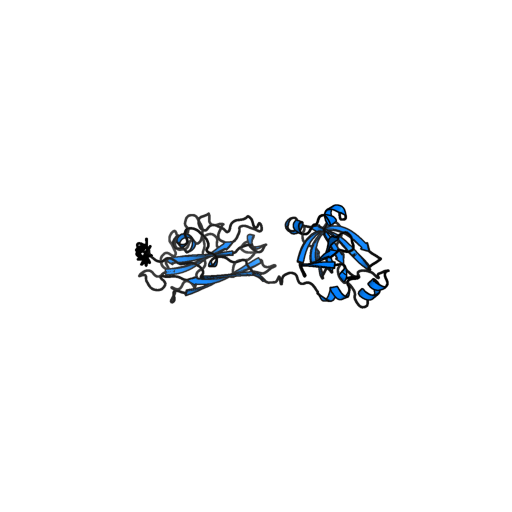 11.807 4.810 -9.485 1.00 94.75 315 SER A CA 1
ATOM 2410 C C . SER A 1 315 ? 12.314 3.428 -9.105 1.00 94.75 315 SER A C 1
ATOM 2412 O O . SER A 1 315 ? 11.629 2.421 -9.286 1.00 94.75 315 SER A O 1
ATOM 2414 N N . ILE A 1 316 ? 13.521 3.414 -8.547 1.00 95.25 316 ILE A N 1
ATOM 2415 C CA . ILE A 1 316 ? 14.139 2.265 -7.898 1.00 95.25 316 ILE A CA 1
ATOM 2416 C C . ILE A 1 316 ? 14.835 2.746 -6.629 1.00 95.25 316 ILE A C 1
ATOM 2418 O O . ILE A 1 316 ? 15.462 3.806 -6.622 1.00 95.25 316 ILE A O 1
ATOM 2422 N N . GLN A 1 317 ? 14.686 1.999 -5.543 1.00 92.12 317 GLN A N 1
ATOM 2423 C CA . GLN A 1 317 ? 15.301 2.312 -4.257 1.00 92.12 317 GLN A CA 1
ATOM 2424 C C . GLN A 1 317 ? 15.860 1.037 -3.643 1.00 92.12 317 GLN A C 1
ATOM 2426 O O . GLN A 1 317 ? 15.162 0.025 -3.580 1.00 92.12 317 GLN A O 1
ATOM 2431 N N . GLU A 1 318 ? 17.105 1.077 -3.170 1.00 89.81 318 GLU A N 1
ATOM 2432 C CA . GLU A 1 318 ? 17.628 -0.010 -2.346 1.00 89.81 318 GLU A CA 1
ATOM 2433 C C . GLU A 1 318 ? 16.829 -0.098 -1.042 1.00 89.81 318 GLU A C 1
ATOM 2435 O O . GLU A 1 318 ? 16.484 0.909 -0.422 1.00 89.81 318 GLU A O 1
ATOM 2440 N N . THR A 1 319 ? 16.542 -1.319 -0.613 1.00 81.50 319 THR A N 1
ATOM 2441 C CA . THR A 1 319 ? 15.806 -1.604 0.620 1.00 81.50 319 THR A CA 1
ATOM 2442 C C . THR A 1 319 ? 16.639 -2.532 1.496 1.00 81.50 319 THR A C 1
ATOM 2444 O O . THR A 1 319 ? 17.508 -3.259 1.010 1.00 81.50 319 THR A O 1
ATOM 2447 N N . ALA A 1 320 ? 16.427 -2.481 2.813 1.00 67.75 320 ALA A N 1
ATOM 2448 C CA . ALA A 1 320 ? 17.077 -3.431 3.707 1.00 67.75 320 ALA A CA 1
ATOM 2449 C C . ALA A 1 320 ? 16.628 -4.848 3.323 1.00 67.75 320 ALA A C 1
ATOM 2451 O O . ALA A 1 320 ? 15.433 -5.075 3.157 1.00 67.75 320 ALA A O 1
ATOM 2452 N N . ALA A 1 321 ? 17.577 -5.776 3.171 1.00 52.16 321 ALA A N 1
ATOM 2453 C CA . ALA A 1 321 ? 17.252 -7.172 2.902 1.00 52.16 321 ALA A CA 1
ATOM 2454 C C . ALA A 1 321 ? 16.332 -7.702 4.017 1.00 52.16 321 ALA A C 1
ATOM 2456 O O . ALA A 1 321 ? 16.713 -7.645 5.193 1.00 52.16 321 ALA A O 1
ATOM 2457 N N . GLY A 1 322 ? 15.127 -8.136 3.633 1.00 43.94 322 GLY A N 1
ATOM 2458 C CA . GLY A 1 322 ? 14.151 -8.788 4.510 1.00 43.94 322 GLY A CA 1
ATOM 2459 C C . GLY A 1 322 ? 14.593 -10.168 4.978 1.00 43.94 322 GLY A C 1
ATOM 2460 O O . GLY A 1 322 ? 15.419 -10.807 4.285 1.00 43.94 322 GLY A O 1
#

=== Feature glossary ===
Reading guide. The protein is described through the following features:

Foldseek 3Di. A 3Di character summarizes, for each residue, the relative orientation of the Cα frame of its nearest spatial neighbor. Because it encodes fold topology rather than chemistry, 3Di alignments detect remote structural similarity that sequence alignment misses.

Contact-map, Ramachandran, and PAE plots. Plot images: a contact map (which residues are close in 3D, as an N×N binary image), a Ramachandran scatter (backbone torsion angles, revealing secondary-structure composition at a glance), and — for AlphaFold structures — a PAE heatmap (pairwise prediction confidence).

Radius of gyration, Cα contacts, bounding box. Radius of gyration (Rg) is the root-mean-square distance of Cα atoms from their centroid — a single number for overall size and compactness. A globular domain of N residues has Rg ≈ 2.2·N^0.38 Å; an extended or disordered chain has a much larger Rg. The Cα contact count is the number of residue pairs whose Cα atoms are within 8 Å and are more than four positions apart in sequence — a standard proxy for tertiary packing density. The bounding box is the smallest axis-aligned box enclosing all Cα atoms.

Secondary structure (8-state, DSSP). Eight-state secondary structure (DSSP): H is the canonical α-helix, G the tighter 3₁₀-helix, I the wider π-helix; E/B are β-structure, T and S are turns and bends, and '-' is everything else. DSSP derives these from the pattern of main-chain N–H···O=C hydrogen b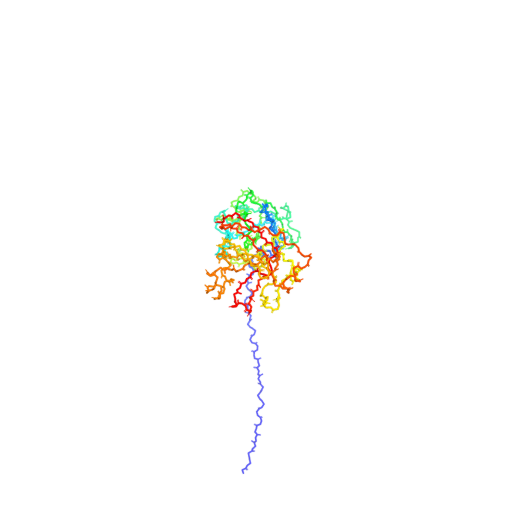onds, not from the sequence.

B-factor. B-factor (Debye–Waller factor) reflects atomic displacement in the crystal lattice. It is an experimental observable (units Å²), not a prediction; low values mean the atom is pinned down, high values mean it moves or is heterogeneous across the crystal.

pLDDT. pLDDT is the predicted lDDT-Cα score: AlphaFold's confidence that the local environment of each residue (all inter-atomic distances within 15 Å) is correctly placed. It is a per-residue number between 0 and 100, with higher meaning more reliable.

Nearest PDB structures. Nearest PDB neighbors are the top structural matches found by Foldseek when searching this structure against the entire Protein Data Bank. Each hit reports a TM-score (0 to 1; >0.5 almost always implies the same fold) and an E-value. These are *structural* homologs — they may share no detectable sequence similarity.

Solvent-accessible surface area. Accessible surface area quantifies burial. A residue with SASA near zero is packed into the hydrophobic core; one with SASA >100 Å² sits on the surface. Computed here via the Shrake–Rupley numerical algorithm with a 1.4 Å probe.

Rendered structure images. Structure images are PyMOL renders from six orthogonal camera directions. Cartoon representation draws helices as coils and strands as arrows; sticks shows the backbone as bonds; surface shows the solvent-excluded envelope. Rainbow coloring maps sequence position to hue (blue→red, N→C); chain coloring assigns a distinct color per polypeptide.

Backbone torsions (φ/ψ). φ (phi) and ψ (psi) are the two rotatable backbone dihedrals per residue: φ is the C(i-1)–N–Cα–C torsion, ψ is the N–Cα–C–N(i+1) torsion, both in degrees on (−180°, 180°]. α-helical residues cluster near (−60°, −45°); β-strand residues near (−120°, +130°). A Ramachandran plot is simply a scatter of (φ, ψ) for every residue.

Predicted aligned error. Predicted Aligned Error (PAE) is an AlphaFold confidence matrix: entry (i, j) is the expected error in the position of residue j, in ångströms, when the prediction is superimposed on the true structure at residue i. Low PAE within a block of residues means that block is internally rigid and well-predicted; high PAE between two blocks means their relative placement is uncertain even if each block individually is confident.

mmCIF coordinates. Structure coordinates are given as an mmCIF _atom_site loop: one row per atom with element, residue name, chain id, sequence number, and x/y/z position in Å. Only the four main-chain atoms per residue are included here; side chains are omitted to keep the record compact.

InterPro / GO / CATH / organism. Database cross-references. InterPro integrates a dozen domain/family signature databases into unified entries with residue-range hits. GO terms attach function/process/location labels with evidence codes. CATH codes position the fold in a four-level structural taxonomy. Organism is the NCBI-taxonomy species name.

Secondary structure (3-state, P-SEA). SS3 is a coarse helix/strand/coil call (letters a/b/c) made by the P-SEA algorithm from inter-Cα distances and dihedrals. It is less detailed than DSSP but needs only Cα positions.

Sequence. Sequence gives the chain of amino acids in standard one-letter code (A=alanine, C=cysteine, …, Y=tyrosine), read N→C. It is the only feature that is directly encoded by the gene; all structural features are derived from the folded form of this sequence.